Protein AF-0000000078126335 (afdb_homodimer)

Solvent-accessible surface area (backbone atoms only — not comparable to full-atom values): 10772 Å² total; per-residue (Å²): 131,83,82,49,24,36,39,36,39,35,49,45,78,59,46,70,62,55,47,48,51,53,44,55,51,27,64,48,17,81,46,30,45,32,37,39,37,28,29,28,45,74,65,29,71,77,39,64,74,49,46,60,55,35,52,52,55,60,71,65,51,70,72,68,28,86,79,28,45,75,46,81,39,71,48,62,74,47,87,72,71,56,62,57,65,52,32,68,67,23,71,72,69,62,64,58,36,99,130,84,85,51,25,36,39,37,38,35,48,44,81,58,48,72,63,54,48,46,51,53,44,55,51,27,63,46,17,81,46,28,45,32,37,38,38,27,28,27,44,72,66,29,70,77,39,64,74,47,48,62,55,34,52,53,54,59,71,63,52,71,71,67,28,86,77,30,46,75,45,80,39,71,48,62,76,46,87,72,71,57,62,57,66,52,30,66,64,23,59,77,63,52,60,61,30,94

Nearest PDB structures (foldseek):
  1tq8-assembly2_F-2  TM=4.589E-01  e=1.687E-01  Mycobacterium tuberculosis H37Rv
  2jax-assembly1_A-2  TM=4.871E-01  e=2.502E-01  Mycobacterium tuberculosis H37Rv
  5ts2-assembly1_A  TM=6.081E-01  e=1.797E+00  Pseudomonas aeruginosa LESB58
  1tq8-assembly2_F-2  TM=4.584E-01  e=5.026E-02  Mycobacterium tuberculosis H37Rv
  2jax-assembly1_A-2  TM=4.870E-01  e=1.192E-01  Mycobacterium tuberculosis H37Rv

Radius of gyration: 16.55 Å; Cα contacts (8 Å, |Δi|>4): 273; chains: 2; bounding box: 34×46×40 Å

Structure (mmCIF, N/CA/C/O backbone):
data_AF-0000000078126335-model_v1
#
loop_
_entity.id
_entity.type
_entity.pdbx_description
1 polymer 'Uncharacterized protein'
#
loop_
_atom_site.group_PDB
_atom_site.id
_atom_site.type_symbol
_atom_site.label_atom_id
_atom_site.label_alt_id
_atom_site.label_comp_id
_atom_site.label_asym_id
_atom_site.label_entity_id
_atom_site.label_seq_id
_atom_site.pdbx_PDB_ins_code
_atom_site.Cartn_x
_atom_site.Cartn_y
_atom_site.Cartn_z
_atom_site.occupancy
_atom_site.B_iso_or_equiv
_atom_site.auth_seq_id
_atom_site.auth_comp_id
_atom_site.auth_asym_id
_atom_site.auth_atom_id
_atom_site.pdbx_PDB_model_num
ATOM 1 N N . MET A 1 1 ? 12.484 18.188 6.574 1 52.25 1 MET A N 1
ATOM 2 C CA . MET A 1 1 ? 12.477 17.047 5.645 1 52.25 1 MET A CA 1
ATOM 3 C C . MET A 1 1 ? 11.062 16.531 5.445 1 52.25 1 MET A C 1
ATOM 5 O O . MET A 1 1 ? 10.289 16.438 6.402 1 52.25 1 MET A O 1
ATOM 9 N N . LYS A 1 2 ? 10.578 16.516 4.164 1 75.38 2 LYS A N 1
ATOM 10 C CA . LYS A 1 2 ? 9.18 16.188 3.889 1 75.38 2 LYS A CA 1
ATOM 11 C C . LYS A 1 2 ? 8.867 14.742 4.254 1 75.38 2 LYS A C 1
ATOM 13 O O . LYS A 1 2 ? 9.641 13.836 3.932 1 75.38 2 LYS A O 1
ATOM 18 N N . GLN A 1 3 ? 8.133 14.57 5.219 1 86.88 3 GLN A N 1
ATOM 19 C CA . GLN A 1 3 ? 7.715 13.242 5.648 1 86.88 3 GLN A CA 1
ATOM 20 C C . GLN A 1 3 ? 7.25 12.398 4.465 1 86.88 3 GLN A C 1
ATOM 22 O O . GLN A 1 3 ? 6.617 12.914 3.541 1 86.88 3 GLN A O 1
ATOM 27 N N . LYS A 1 4 ? 7.848 11.273 4.363 1 94.56 4 LYS A N 1
ATOM 28 C CA . LYS A 1 4 ? 7.449 10.312 3.34 1 94.56 4 LYS A CA 1
ATOM 29 C C . LYS A 1 4 ? 6.598 9.195 3.936 1 94.56 4 LYS A C 1
ATOM 31 O O . LYS A 1 4 ? 6.672 8.922 5.137 1 94.56 4 LYS A O 1
ATOM 36 N N . ILE A 1 5 ? 5.805 8.609 3.1 1 96.81 5 ILE A N 1
ATOM 37 C CA . ILE A 1 5 ? 4.887 7.582 3.58 1 96.81 5 ILE A CA 1
ATOM 38 C C . ILE A 1 5 ? 5.469 6.199 3.309 1 96.81 5 ILE A C 1
ATOM 40 O O . ILE A 1 5 ? 6.52 6.074 2.67 1 96.81 5 ILE A O 1
ATOM 44 N N . GLU A 1 6 ? 4.836 5.129 3.941 1 97.12 6 GLU A N 1
ATOM 45 C CA . GLU A 1 6 ? 5.164 3.723 3.746 1 97.12 6 GLU A CA 1
ATOM 46 C C . GLU A 1 6 ? 3.99 2.961 3.133 1 97.12 6 GLU A C 1
ATOM 48 O O . GLU A 1 6 ? 2.836 3.189 3.5 1 97.12 6 GLU A O 1
ATOM 53 N N . ALA A 1 7 ? 4.316 2.104 2.203 1 98 7 ALA A N 1
ATOM 54 C CA . ALA A 1 7 ? 3.289 1.253 1.61 1 98 7 ALA A CA 1
ATOM 55 C C . ALA A 1 7 ? 3.605 -0.224 1.829 1 98 7 ALA A C 1
ATOM 57 O O . ALA A 1 7 ? 4.758 -0.645 1.699 1 98 7 ALA A O 1
ATOM 58 N N . ILE A 1 8 ? 2.594 -1.008 2.219 1 96.25 8 ILE A N 1
ATOM 59 C CA . ILE A 1 8 ? 2.666 -2.461 2.324 1 96.25 8 ILE A CA 1
ATOM 60 C C . ILE A 1 8 ? 1.606 -3.098 1.427 1 96.25 8 ILE A C 1
ATOM 62 O O . ILE A 1 8 ? 0.431 -2.73 1.487 1 96.25 8 ILE A O 1
ATOM 66 N N . VAL A 1 9 ? 2.008 -3.936 0.585 1 97.56 9 VAL A N 1
ATOM 67 C CA . VAL A 1 9 ? 1.086 -4.738 -0.212 1 97.56 9 VAL A CA 1
ATOM 68 C C . VAL A 1 9 ? 1.238 -6.215 0.149 1 97.56 9 VAL A C 1
ATOM 70 O O . VAL A 1 9 ? 2.346 -6.754 0.117 1 97.56 9 VAL A O 1
ATOM 73 N N . LYS A 1 10 ? 0.134 -6.859 0.447 1 94.25 10 LYS A N 1
ATOM 74 C CA . LYS A 1 10 ? 0.165 -8.219 0.972 1 94.25 10 LYS A CA 1
ATOM 75 C C . LYS A 1 10 ? -0.582 -9.18 0.052 1 94.25 10 LYS A C 1
ATOM 77 O O . LYS A 1 10 ? -1.443 -8.766 -0.724 1 94.25 10 LYS A O 1
ATOM 82 N N . LYS A 1 11 ? -0.197 -10.484 0.186 1 93.5 11 LYS A N 1
ATOM 83 C CA . LYS A 1 11 ? -0.872 -11.617 -0.437 1 93.5 11 LYS A CA 1
ATOM 84 C C . LYS A 1 11 ? -0.618 -11.648 -1.941 1 93.5 11 LYS A C 1
ATOM 86 O O . LYS A 1 11 ? -1.494 -12.039 -2.715 1 93.5 11 LYS A O 1
ATOM 91 N N . ILE A 1 12 ? 0.563 -11.18 -2.324 1 95.06 12 ILE A N 1
ATOM 92 C CA . ILE A 1 12 ? 0.929 -11.164 -3.736 1 95.06 12 ILE A CA 1
ATOM 93 C C . ILE A 1 12 ? 1.136 -12.594 -4.234 1 95.06 12 ILE A C 1
ATOM 95 O O . ILE A 1 12 ? 1.87 -13.367 -3.621 1 95.06 12 ILE A O 1
ATOM 99 N N . CYS A 1 13 ? 0.504 -12.828 -5.355 1 93.25 13 CYS A N 1
ATOM 100 C CA . CYS A 1 13 ? 0.657 -14.148 -5.961 1 93.25 13 CYS A CA 1
ATOM 101 C C . CYS A 1 13 ? 1.277 -14.039 -7.352 1 93.25 13 CYS A C 1
ATOM 103 O O . CYS A 1 13 ? 1.563 -15.055 -7.984 1 93.25 13 CYS A O 1
ATOM 105 N N . GLY A 1 14 ? 1.38 -12.82 -7.789 1 94.81 14 GLY A N 1
ATOM 106 C CA . GLY A 1 14 ? 2.115 -12.641 -9.031 1 94.81 14 GLY A CA 1
ATOM 107 C C . GLY A 1 14 ? 1.213 -12.484 -10.242 1 94.81 14 GLY A C 1
ATOM 108 O O . GLY A 1 14 ? 1.65 -12.68 -11.375 1 94.81 14 GLY A O 1
ATOM 109 N N . THR A 1 15 ? -0.06 -12.328 -10.07 1 94.94 15 THR A N 1
ATOM 110 C CA . THR A 1 15 ? -0.911 -12.07 -11.227 1 94.94 15 THR A CA 1
ATOM 111 C C . THR A 1 15 ? -0.555 -10.734 -11.875 1 94.94 15 THR A C 1
ATOM 113 O O . THR A 1 15 ? 0.082 -9.883 -11.25 1 94.94 15 THR A O 1
ATOM 116 N N . GLU A 1 16 ? -1.017 -10.57 -13.109 1 96.31 16 GLU A N 1
ATOM 117 C CA . GLU A 1 16 ? -0.695 -9.336 -13.82 1 96.31 16 GLU A CA 1
ATOM 118 C C . GLU A 1 16 ? -1.314 -8.125 -13.133 1 96.31 16 GLU A C 1
ATOM 120 O O . GLU A 1 16 ? -0.705 -7.051 -13.086 1 96.31 16 GLU A O 1
ATOM 125 N N . GLY A 1 17 ? -2.543 -8.227 -12.625 1 96.94 17 GLY A N 1
ATOM 126 C CA . GLY A 1 17 ? -3.172 -7.145 -11.891 1 96.94 17 GLY A CA 1
ATOM 127 C C . GLY A 1 17 ? -2.412 -6.75 -10.641 1 96.94 17 GLY A C 1
ATOM 128 O O . GLY A 1 17 ? -2.268 -5.562 -10.344 1 96.94 17 GLY A O 1
ATOM 129 N N . GLU A 1 18 ? -1.951 -7.723 -10 1 97.5 18 GLU A N 1
ATOM 130 C CA . GLU A 1 18 ? -1.188 -7.469 -8.789 1 97.5 18 GLU A CA 1
ATOM 131 C C . GLU A 1 18 ? 0.135 -6.773 -9.094 1 97.5 18 GLU A C 1
ATOM 133 O O . GLU A 1 18 ? 0.511 -5.812 -8.422 1 97.5 18 GLU A O 1
ATOM 138 N N . LEU A 1 19 ? 0.79 -7.246 -10.102 1 97.81 19 LEU A N 1
ATOM 139 C CA . LEU A 1 19 ? 2.053 -6.637 -10.508 1 97.81 19 LEU A CA 1
ATOM 140 C C . LEU A 1 19 ? 1.841 -5.199 -10.961 1 97.81 19 LEU A C 1
ATOM 142 O O . LEU A 1 19 ? 2.703 -4.344 -10.75 1 97.81 19 LEU A O 1
ATOM 146 N N . HIS A 1 20 ? 0.76 -4.973 -11.562 1 97.94 20 HIS A N 1
ATOM 147 C CA . HIS A 1 20 ? 0.42 -3.621 -11.992 1 97.94 20 HIS A CA 1
ATOM 148 C C . HIS A 1 20 ? 0.265 -2.684 -10.797 1 97.94 20 HIS A C 1
ATOM 150 O O . HIS A 1 20 ? 0.729 -1.542 -10.836 1 97.94 20 HIS A O 1
ATOM 156 N N . VAL A 1 21 ? -0.375 -3.148 -9.781 1 98 21 VAL A N 1
ATOM 157 C CA . VAL A 1 21 ? -0.526 -2.354 -8.57 1 98 21 VAL A CA 1
ATOM 158 C C . VAL A 1 21 ? 0.85 -1.991 -8.016 1 98 21 VAL A C 1
ATOM 160 O O . VAL A 1 21 ? 1.109 -0.83 -7.688 1 98 21 VAL A O 1
ATOM 163 N N . VAL A 1 22 ? 1.753 -2.967 -7.918 1 98.19 22 VAL A N 1
ATOM 164 C CA . VAL A 1 22 ? 3.102 -2.748 -7.406 1 98.19 22 VAL A CA 1
ATOM 165 C C . VAL A 1 22 ? 3.846 -1.767 -8.305 1 98.19 22 VAL A C 1
ATOM 167 O O . VAL A 1 22 ? 4.492 -0.835 -7.82 1 98.19 22 VAL A O 1
ATOM 170 N N . LYS A 1 23 ? 3.727 -1.94 -9.57 1 98.12 23 LYS A N 1
ATOM 171 C CA . LYS A 1 23 ? 4.371 -1.056 -10.531 1 98.12 23 LYS A CA 1
ATOM 172 C C . LYS A 1 23 ? 3.912 0.388 -10.344 1 98.12 23 LYS A C 1
ATOM 174 O O . LYS A 1 23 ? 4.73 1.31 -10.336 1 98.12 23 LYS A O 1
ATOM 179 N N . ASN A 1 24 ? 2.668 0.613 -10.203 1 97.88 24 ASN A N 1
ATOM 180 C CA . ASN A 1 24 ? 2.121 1.955 -10.023 1 97.88 24 ASN A CA 1
ATOM 181 C C . ASN A 1 24 ? 2.615 2.594 -8.727 1 97.88 24 ASN A C 1
ATOM 183 O O . ASN A 1 24 ? 2.877 3.797 -8.688 1 97.88 24 ASN A O 1
ATOM 187 N N . LEU A 1 25 ? 2.725 1.779 -7.703 1 97.88 25 LEU A N 1
ATOM 188 C CA . LEU A 1 25 ? 3.25 2.301 -6.445 1 97.88 25 LEU A CA 1
ATOM 189 C C . LEU A 1 25 ? 4.715 2.701 -6.594 1 97.88 25 LEU A C 1
ATOM 191 O O . LEU A 1 25 ? 5.141 3.721 -6.051 1 97.88 25 LEU A O 1
ATOM 195 N N . LEU A 1 26 ? 5.398 1.901 -7.344 1 97.44 26 LEU A N 1
ATOM 196 C CA . LEU A 1 26 ? 6.809 2.205 -7.559 1 97.44 26 LEU A CA 1
ATOM 197 C C . LEU A 1 26 ? 6.969 3.461 -8.406 1 97.44 26 LEU A C 1
ATOM 199 O O . LEU A 1 26 ? 7.965 4.18 -8.281 1 97.44 26 LEU A O 1
ATOM 203 N N . LYS A 1 27 ? 6.043 3.775 -9.258 1 96.88 27 LYS A N 1
ATOM 204 C CA . LYS A 1 27 ? 6.039 5.031 -10 1 96.88 27 LYS A CA 1
ATOM 205 C C . LYS A 1 27 ? 5.867 6.227 -9.062 1 96.88 27 LYS A C 1
ATOM 207 O O . LYS A 1 27 ? 6.359 7.32 -9.352 1 96.88 27 LYS A O 1
ATOM 212 N N . ASP A 1 28 ? 5.172 6 -7.969 1 96.5 28 ASP A N 1
ATOM 213 C CA . ASP A 1 28 ? 4.914 7.047 -6.988 1 96.5 28 ASP A CA 1
ATOM 214 C C . ASP A 1 28 ? 5.969 7.043 -5.883 1 96.5 28 ASP A C 1
ATOM 216 O O . ASP A 1 28 ? 5.762 7.625 -4.816 1 96.5 28 ASP A O 1
ATOM 220 N N . ALA A 1 29 ? 7.105 6.473 -6.094 1 94.75 29 ALA A N 1
ATOM 221 C CA . ALA A 1 29 ? 8.062 6.156 -5.039 1 94.75 29 ALA A CA 1
ATOM 222 C C . ALA A 1 29 ? 8.75 7.422 -4.523 1 94.75 29 ALA A C 1
ATOM 224 O O . ALA A 1 29 ? 9.359 7.41 -3.453 1 94.75 29 ALA A O 1
ATOM 225 N N . THR A 1 30 ? 8.672 8.484 -5.203 1 93.88 30 THR A N 1
ATOM 226 C CA . THR A 1 30 ? 9.219 9.734 -4.688 1 93.88 30 THR A CA 1
ATOM 227 C C . THR A 1 30 ? 8.453 10.195 -3.451 1 93.88 30 THR A C 1
ATOM 229 O O . THR A 1 30 ? 8.977 10.961 -2.641 1 93.88 30 THR A O 1
ATOM 232 N N . THR A 1 31 ? 7.281 9.727 -3.268 1 96.81 31 THR A N 1
ATOM 233 C CA . THR A 1 31 ? 6.453 10.023 -2.105 1 96.81 31 THR A CA 1
ATOM 234 C C . THR A 1 31 ? 6.617 8.953 -1.034 1 96.81 31 THR A C 1
ATOM 236 O O . THR A 1 31 ? 6.121 9.102 0.083 1 96.81 31 THR A O 1
ATOM 239 N N . LEU A 1 32 ? 7.367 7.906 -1.313 1 96.5 32 LEU A N 1
ATOM 240 C CA . LEU A 1 32 ? 7.527 6.766 -0.414 1 96.5 32 LEU A CA 1
ATOM 241 C C . LEU A 1 32 ? 8.93 6.742 0.189 1 96.5 32 LEU A C 1
ATOM 243 O O . LEU A 1 32 ? 9.914 6.973 -0.515 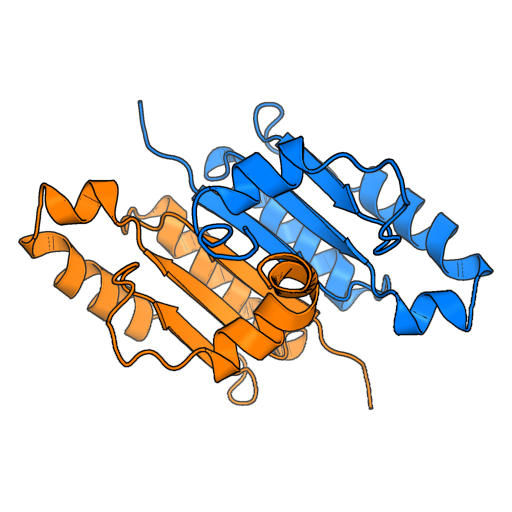1 96.5 32 LEU A O 1
ATOM 247 N N . GLU A 1 33 ? 8.945 6.488 1.412 1 96.12 33 GLU A N 1
ATOM 248 C CA . GLU A 1 33 ? 10.234 6.156 2.021 1 96.12 33 GLU A CA 1
ATOM 249 C C . GLU A 1 33 ? 10.508 4.66 1.949 1 96.12 33 GLU A C 1
ATOM 251 O O . GLU A 1 33 ? 11.664 4.238 1.888 1 96.12 33 GLU A O 1
ATOM 256 N N . LYS A 1 34 ? 9.469 3.887 1.985 1 95 34 LYS A N 1
ATOM 257 C CA . LYS A 1 34 ? 9.594 2.434 2.068 1 95 34 LYS A CA 1
ATOM 258 C C . LYS A 1 34 ? 8.375 1.742 1.47 1 95 34 LYS A C 1
ATOM 260 O O . LYS A 1 34 ? 7.242 2.191 1.663 1 95 34 LYS A O 1
ATOM 265 N N . MET A 1 35 ? 8.594 0.695 0.776 1 95.88 35 MET A N 1
ATOM 266 C CA . MET A 1 35 ? 7.551 -0.217 0.313 1 95.88 35 MET A CA 1
ATOM 267 C C . MET A 1 35 ? 7.883 -1.657 0.688 1 95.88 35 MET A C 1
ATOM 269 O O . MET A 1 35 ? 9.008 -2.113 0.483 1 95.88 35 MET A O 1
ATOM 273 N N . VAL A 1 36 ? 6.914 -2.346 1.243 1 94.12 36 VAL A N 1
ATOM 274 C CA . VAL A 1 36 ? 7.035 -3.762 1.576 1 94.12 36 VAL A CA 1
ATOM 275 C C . VAL A 1 36 ? 6.023 -4.57 0.767 1 94.12 36 VAL A C 1
ATOM 277 O O . VAL A 1 36 ? 4.828 -4.27 0.775 1 94.12 36 VAL A O 1
ATOM 280 N N . ILE A 1 37 ? 6.535 -5.504 0.115 1 95.31 37 ILE A N 1
ATOM 281 C CA . ILE A 1 37 ? 5.723 -6.445 -0.648 1 95.31 37 ILE A CA 1
ATOM 282 C C . ILE A 1 37 ? 5.742 -7.812 0.033 1 95.31 37 ILE A C 1
ATOM 284 O O . ILE A 1 37 ? 6.809 -8.383 0.268 1 95.31 37 ILE A O 1
ATOM 288 N N . ILE A 1 38 ? 4.605 -8.312 0.35 1 91.94 38 ILE A N 1
ATOM 289 C CA . ILE A 1 38 ? 4.492 -9.602 1.027 1 91.94 38 ILE A CA 1
ATOM 290 C C . ILE A 1 38 ? 3.768 -10.602 0.127 1 91.94 38 ILE A C 1
ATOM 292 O O . ILE A 1 38 ? 2.588 -10.414 -0.189 1 91.94 38 ILE A O 1
ATOM 296 N N . CYS A 1 39 ? 4.43 -11.609 -0.172 1 90.94 39 CYS A N 1
ATOM 297 C CA . CYS A 1 39 ? 3.865 -12.641 -1.032 1 90.94 39 CYS A CA 1
ATOM 298 C C . CYS A 1 39 ? 2.939 -13.562 -0.243 1 90.94 39 CYS A C 1
ATOM 300 O O . CYS A 1 39 ? 3.084 -13.695 0.973 1 90.94 39 CYS A O 1
ATOM 302 N N . SER A 1 40 ? 2.023 -14.117 -1.023 1 89.38 40 SER A N 1
ATOM 303 C CA . SER A 1 40 ? 1.064 -15.023 -0.397 1 89.38 40 SER A CA 1
ATOM 304 C C . SER A 1 40 ? 1.73 -16.328 0.025 1 89.38 40 SER A C 1
ATOM 306 O O . SER A 1 40 ? 2.332 -17.016 -0.8 1 89.38 40 SER A O 1
ATOM 308 N N . LEU A 1 41 ? 1.608 -16.641 1.29 1 81.38 41 LEU A N 1
ATOM 309 C CA . LEU A 1 41 ? 2.143 -17.922 1.762 1 81.38 41 LEU A CA 1
ATOM 310 C C . LEU A 1 41 ? 1.287 -19.078 1.272 1 81.38 41 LEU A C 1
ATOM 312 O O . LEU A 1 41 ? 1.814 -20.094 0.79 1 81.38 41 LEU A O 1
ATOM 316 N N . VAL A 1 42 ? 0.015 -18.906 1.379 1 82 42 VAL A N 1
ATOM 317 C CA . VAL A 1 42 ? -0.936 -19.969 1.096 1 82 42 VAL A CA 1
ATOM 318 C C . VAL A 1 42 ? -0.796 -20.406 -0.359 1 82 42 VAL A C 1
ATOM 320 O O . VAL A 1 42 ? -0.7 -21.609 -0.644 1 82 42 VAL A O 1
ATOM 323 N N . LYS A 1 43 ? -0.702 -19.453 -1.28 1 82.94 43 LYS A N 1
ATOM 324 C CA . LYS A 1 43 ? -0.628 -19.797 -2.699 1 82.94 43 LYS A CA 1
ATOM 325 C C . LYS A 1 43 ? 0.721 -20.406 -3.049 1 82.94 43 LYS A C 1
ATOM 327 O O . LYS A 1 43 ? 0.806 -21.266 -3.932 1 82.94 43 LYS A O 1
ATOM 332 N N . PHE A 1 44 ? 1.669 -20.094 -2.328 1 82.94 44 PHE A N 1
ATOM 333 C CA . PHE A 1 44 ? 3.002 -20.562 -2.691 1 82.94 44 PHE A CA 1
ATOM 334 C C . PHE A 1 44 ? 3.324 -21.875 -1.992 1 82.94 44 PHE A C 1
ATOM 336 O O . PHE A 1 44 ? 4.219 -22.609 -2.418 1 82.94 44 PHE A O 1
ATOM 343 N N . LEU A 1 45 ? 2.715 -22.156 -0.933 1 75.12 45 LEU A N 1
ATOM 344 C CA . LEU A 1 45 ? 2.867 -23.469 -0.315 1 75.12 45 LEU A CA 1
ATOM 345 C C . LEU A 1 45 ? 2.367 -24.562 -1.246 1 75.12 45 LEU A C 1
ATOM 347 O O . LEU A 1 45 ? 2.941 -25.656 -1.291 1 75.12 45 LEU A O 1
ATOM 351 N N . VAL A 1 46 ? 1.334 -24.25 -1.95 1 71.88 46 VAL A N 1
ATOM 352 C CA . VAL A 1 46 ? 0.722 -25.266 -2.799 1 71.88 46 VAL A CA 1
ATOM 353 C C . VAL A 1 46 ? 1.449 -25.328 -4.141 1 71.88 46 VAL A C 1
ATOM 355 O O . VAL A 1 46 ? 1.541 -26.391 -4.758 1 71.88 46 VAL A O 1
ATOM 358 N N . GLY A 1 47 ? 2.082 -24.234 -4.578 1 64.31 47 GLY A N 1
ATOM 359 C CA . GLY A 1 47 ? 2.676 -24.203 -5.902 1 64.31 47 GLY A CA 1
ATOM 360 C C . GLY A 1 47 ? 4.117 -23.719 -5.895 1 64.31 47 GLY A C 1
ATOM 361 O O . GLY A 1 47 ? 4.41 -22.609 -6.336 1 64.31 47 GLY A O 1
ATOM 362 N N . SER A 1 48 ? 5.055 -24.344 -5.234 1 62.53 48 SER A N 1
ATOM 363 C CA . SER A 1 48 ? 6.438 -24 -4.91 1 62.53 48 SER A CA 1
ATOM 364 C C . SER A 1 48 ? 7.125 -23.328 -6.09 1 62.53 48 SER A C 1
ATOM 366 O O . SER A 1 48 ? 7.926 -22.406 -5.902 1 62.53 48 SER A O 1
ATOM 368 N N . GLY A 1 49 ? 6.68 -23.641 -7.277 1 70.44 49 GLY A N 1
ATOM 369 C CA . GLY A 1 49 ? 7.492 -23.172 -8.391 1 70.44 49 GLY A CA 1
ATOM 370 C C . GLY A 1 49 ? 7.156 -21.766 -8.812 1 70.44 49 GLY A C 1
ATOM 371 O O . GLY A 1 49 ? 7.945 -21.109 -9.508 1 70.44 49 GLY A O 1
ATOM 372 N N . ARG A 1 50 ? 6.18 -21.297 -8.242 1 84.31 50 ARG A N 1
ATOM 373 C CA . ARG A 1 50 ? 5.754 -20 -8.758 1 84.31 50 ARG A CA 1
ATOM 374 C C . ARG A 1 50 ? 6.301 -18.875 -7.906 1 84.31 50 ARG A C 1
ATOM 376 O O . ARG A 1 50 ? 6.418 -17.734 -8.375 1 84.31 50 ARG A O 1
ATOM 383 N N . GLN A 1 51 ? 6.73 -19.203 -6.754 1 86.19 51 GLN A N 1
ATOM 384 C CA . GLN A 1 51 ? 7.188 -18.172 -5.84 1 86.19 51 GLN A CA 1
ATOM 385 C C . GLN A 1 51 ? 8.469 -17.516 -6.348 1 86.19 51 GLN A C 1
ATOM 387 O O . GLN A 1 51 ? 8.609 -16.297 -6.32 1 86.19 51 GLN A O 1
ATOM 392 N N . LYS A 1 52 ? 9.359 -18.359 -6.789 1 85.62 52 LYS A N 1
ATOM 393 C CA . LYS A 1 52 ? 10.617 -17.844 -7.32 1 85.62 52 LYS A CA 1
ATOM 394 C C . LYS A 1 52 ? 10.375 -16.953 -8.539 1 85.62 52 LYS A C 1
ATOM 396 O O . LYS A 1 52 ? 10.977 -15.883 -8.664 1 85.62 52 LYS A O 1
ATOM 401 N N . GLU A 1 53 ? 9.539 -17.422 -9.414 1 92.06 53 GLU A N 1
ATOM 402 C CA . GLU A 1 53 ? 9.211 -16.672 -10.609 1 92.06 53 GLU A CA 1
ATOM 403 C C . GLU A 1 53 ? 8.586 -15.32 -10.258 1 92.06 53 GLU A C 1
ATOM 405 O O . GLU A 1 53 ? 8.953 -14.297 -10.828 1 92.06 53 GLU A O 1
ATOM 410 N N . VAL A 1 54 ? 7.707 -15.312 -9.336 1 93.75 54 VAL A N 1
ATOM 411 C CA . VAL A 1 54 ? 7.039 -14.086 -8.914 1 93.75 54 VAL A CA 1
ATOM 412 C C . VAL A 1 54 ? 8.055 -13.133 -8.305 1 93.75 54 VAL A C 1
ATOM 414 O O . VAL A 1 54 ? 8.055 -11.93 -8.602 1 93.75 54 VAL A O 1
ATOM 417 N N . HIS A 1 55 ? 8.906 -13.695 -7.449 1 90.88 55 HIS A N 1
ATOM 418 C CA . HIS A 1 55 ? 9.969 -12.906 -6.84 1 90.88 55 HIS A CA 1
ATOM 419 C C . HIS A 1 55 ? 10.836 -12.234 -7.902 1 90.88 55 HIS A C 1
ATOM 421 O O . HIS A 1 55 ? 11.141 -11.047 -7.801 1 90.88 55 HIS A O 1
ATOM 427 N N . GLU A 1 56 ? 11.195 -13.016 -8.914 1 92.75 56 GLU A N 1
ATOM 428 C CA . GLU A 1 56 ? 12.031 -12.484 -9.992 1 92.75 56 GLU A CA 1
ATOM 429 C C . GLU A 1 56 ? 11.289 -11.398 -10.773 1 92.75 56 GLU A C 1
ATOM 431 O O . GLU A 1 56 ? 11.883 -10.383 -11.133 1 92.75 56 GLU A O 1
ATOM 436 N N . ARG A 1 57 ? 10.086 -11.547 -11.039 1 96.31 57 ARG A N 1
ATOM 437 C CA . ARG A 1 57 ? 9.305 -10.539 -11.75 1 96.31 57 ARG A CA 1
ATOM 438 C C . ARG A 1 57 ? 9.188 -9.258 -10.938 1 96.31 57 ARG A C 1
ATOM 440 O O . ARG A 1 57 ? 9.258 -8.156 -11.492 1 96.31 57 ARG A O 1
ATOM 447 N N . LEU A 1 58 ? 9.023 -9.359 -9.648 1 95.81 58 LEU A N 1
ATOM 448 C CA . LEU A 1 58 ? 8.953 -8.188 -8.789 1 95.81 58 LEU A CA 1
ATOM 449 C C . LEU A 1 58 ? 10.273 -7.418 -8.805 1 95.81 58 LEU A C 1
ATOM 451 O O . LEU A 1 58 ? 10.273 -6.188 -8.836 1 95.81 58 LEU A O 1
ATOM 455 N N . LEU A 1 59 ? 11.328 -8.141 -8.797 1 94.31 59 LEU A N 1
ATOM 456 C CA . LEU A 1 59 ? 12.648 -7.516 -8.789 1 94.31 59 LEU A CA 1
ATOM 457 C C . LEU A 1 59 ? 12.898 -6.766 -10.094 1 94.31 59 LEU A C 1
ATOM 459 O O . LEU A 1 59 ? 13.711 -5.84 -10.141 1 94.31 59 LEU A O 1
ATOM 463 N N . MET A 1 60 ? 12.195 -7.129 -11.102 1 96.25 60 MET A N 1
ATOM 464 C CA . MET A 1 60 ? 12.43 -6.566 -12.43 1 96.25 60 MET A CA 1
ATOM 465 C C . MET A 1 60 ? 11.594 -5.309 -12.641 1 96.25 60 MET A C 1
ATOM 467 O O . MET A 1 60 ? 11.805 -4.57 -13.602 1 96.25 60 MET A O 1
ATOM 471 N N . LEU A 1 61 ? 10.672 -5.051 -11.859 1 96.31 61 LEU A N 1
ATOM 472 C CA . LEU A 1 61 ? 9.859 -3.852 -12.016 1 96.31 61 LEU A CA 1
ATOM 473 C C . LEU A 1 61 ? 10.711 -2.592 -11.883 1 96.31 61 LEU A C 1
ATOM 475 O O . LEU A 1 61 ? 11.586 -2.521 -11.016 1 96.31 61 LEU A O 1
ATOM 479 N N . PRO A 1 62 ? 10.453 -1.571 -12.734 1 95.44 62 PRO A N 1
ATOM 480 C CA . PRO A 1 62 ? 11.219 -0.326 -12.648 1 95.44 62 PRO A CA 1
ATOM 481 C C . PRO A 1 62 ? 10.977 0.429 -11.344 1 95.44 62 PRO A C 1
ATOM 483 O O . PRO A 1 62 ? 9.852 0.438 -10.828 1 95.44 62 PRO A O 1
ATOM 486 N N . ARG A 1 63 ? 12.109 1.033 -10.867 1 90.69 63 ARG A N 1
ATOM 487 C CA . ARG A 1 63 ? 12.055 1.878 -9.672 1 90.69 63 ARG A CA 1
ATOM 488 C C . ARG A 1 63 ? 12.242 3.348 -10.039 1 90.69 63 ARG A C 1
ATOM 490 O O . ARG A 1 63 ? 13.273 3.729 -10.586 1 90.69 63 ARG A O 1
ATOM 497 N N . GLU A 1 64 ? 11.188 4.113 -9.703 1 94.44 64 GLU A N 1
ATOM 498 C CA . GLU A 1 64 ? 11.273 5.531 -10.047 1 94.44 64 GLU A CA 1
ATOM 499 C C . GLU A 1 64 ? 12.086 6.305 -9.016 1 94.44 64 GLU A C 1
ATOM 501 O O . GLU A 1 64 ? 12.547 7.418 -9.289 1 94.44 64 GLU A O 1
ATOM 506 N N . SER A 1 65 ? 12.273 5.816 -7.859 1 93.88 65 SER A N 1
ATOM 507 C CA . SER A 1 65 ? 13.062 6.441 -6.805 1 93.88 65 SER A CA 1
ATOM 508 C C . SER A 1 65 ? 14.016 5.438 -6.16 1 93.88 65 SER A C 1
ATOM 510 O O . SER A 1 65 ? 13.578 4.43 -5.602 1 93.88 65 SER A O 1
ATOM 512 N N . ILE A 1 66 ? 15.281 5.789 -6.18 1 89.88 66 ILE A N 1
ATOM 513 C CA . ILE A 1 66 ? 16.281 4.914 -5.602 1 89.88 66 ILE A CA 1
ATOM 514 C C . ILE A 1 66 ? 16.297 5.078 -4.082 1 89.88 66 ILE A C 1
ATOM 516 O O . ILE A 1 66 ? 16.844 4.23 -3.365 1 89.88 66 ILE A O 1
ATOM 520 N N . SER A 1 67 ? 15.836 6.145 -3.678 1 93.88 67 SER A N 1
ATOM 521 C CA . SER A 1 67 ? 15.867 6.414 -2.244 1 93.88 67 SER A CA 1
ATOM 522 C C . SER A 1 67 ? 14.766 5.648 -1.517 1 93.88 67 SER A C 1
ATOM 524 O O . SER A 1 67 ? 14.789 5.535 -0.289 1 93.88 67 SER A O 1
ATOM 526 N N . CYS A 1 68 ? 13.859 5.195 -2.27 1 94.62 68 CYS A N 1
ATOM 527 C CA . CYS A 1 68 ? 12.797 4.41 -1.655 1 94.62 68 CYS A CA 1
ATOM 528 C C . CYS A 1 68 ? 13.266 2.99 -1.364 1 94.62 68 CYS A C 1
ATOM 530 O O . CYS A 1 68 ? 13.633 2.252 -2.281 1 94.62 68 CYS A O 1
ATOM 532 N N . ALA A 1 69 ? 13.234 2.564 -0.087 1 94.88 69 ALA A N 1
ATOM 533 C CA . ALA A 1 69 ? 13.562 1.188 0.283 1 94.88 69 ALA A CA 1
ATOM 534 C C . ALA A 1 69 ? 12.445 0.231 -0.123 1 94.88 69 ALA A C 1
ATOM 536 O O . ALA A 1 69 ? 11.281 0.458 0.2 1 94.88 69 ALA A O 1
ATOM 537 N N . VAL A 1 70 ? 12.781 -0.833 -0.905 1 95.31 70 VAL A N 1
ATOM 538 C CA . VAL A 1 70 ? 11.805 -1.839 -1.313 1 95.31 70 VAL A CA 1
ATOM 539 C C . VAL A 1 70 ? 12.18 -3.191 -0.711 1 95.31 70 VAL A C 1
ATOM 541 O O . VAL A 1 70 ? 13.289 -3.682 -0.903 1 95.31 70 VAL A O 1
ATOM 544 N N . GLU A 1 71 ? 11.297 -3.766 0.024 1 92.69 71 GLU A N 1
ATOM 545 C CA . GLU A 1 71 ? 11.461 -5.09 0.616 1 92.69 71 GLU A CA 1
ATOM 546 C C . GLU A 1 71 ? 10.438 -6.074 0.06 1 92.69 71 GLU A C 1
ATOM 548 O O . GLU A 1 71 ? 9.242 -5.762 -0.01 1 92.69 71 GLU A O 1
ATOM 553 N N . ILE A 1 72 ? 10.906 -7.199 -0.371 1 93.25 72 ILE A N 1
ATOM 554 C CA . ILE A 1 72 ? 10.031 -8.273 -0.833 1 93.25 72 ILE A CA 1
ATOM 555 C C . ILE A 1 72 ? 10.133 -9.461 0.118 1 93.25 72 ILE A C 1
ATOM 557 O O . ILE A 1 72 ? 11.203 -10.047 0.28 1 93.25 72 ILE A O 1
ATOM 561 N N . SER A 1 73 ? 8.969 -9.711 0.796 1 86.75 73 SER A N 1
ATOM 562 C CA . SER A 1 73 ? 8.914 -10.812 1.759 1 86.75 73 SER A CA 1
ATOM 563 C C . SER A 1 73 ? 8.188 -12.023 1.179 1 86.75 73 SER A C 1
ATOM 565 O O . SER A 1 73 ? 7.117 -11.883 0.592 1 86.75 73 SER A O 1
ATOM 567 N N . ARG A 1 74 ? 8.828 -13.219 1.22 1 76.56 74 ARG A N 1
ATOM 568 C CA . ARG A 1 74 ? 8.258 -14.453 0.697 1 76.56 74 ARG A CA 1
ATOM 569 C C . ARG A 1 74 ? 7.281 -15.07 1.696 1 76.56 74 ARG A C 1
ATOM 571 O O . ARG A 1 74 ? 6.785 -16.188 1.484 1 76.56 74 ARG A O 1
ATOM 578 N N . GLY A 1 75 ? 6.73 -14.164 2.502 1 59.62 75 GLY A N 1
ATOM 579 C CA . GLY A 1 75 ? 5.777 -14.695 3.461 1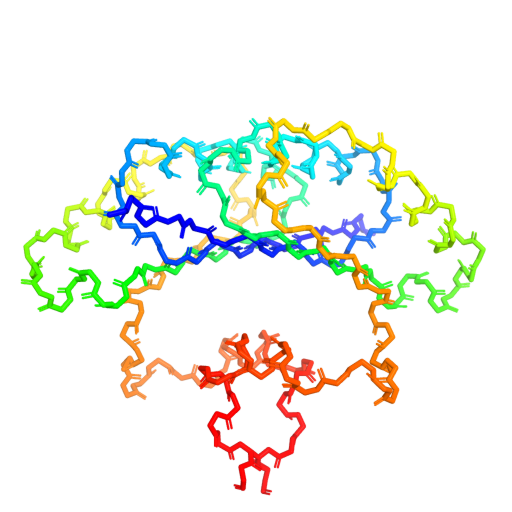 59.62 75 GLY A CA 1
ATOM 580 C C . GLY A 1 75 ? 6.402 -15.656 4.457 1 59.62 75 GLY A C 1
ATOM 581 O O . GLY A 1 75 ? 5.719 -16.172 5.344 1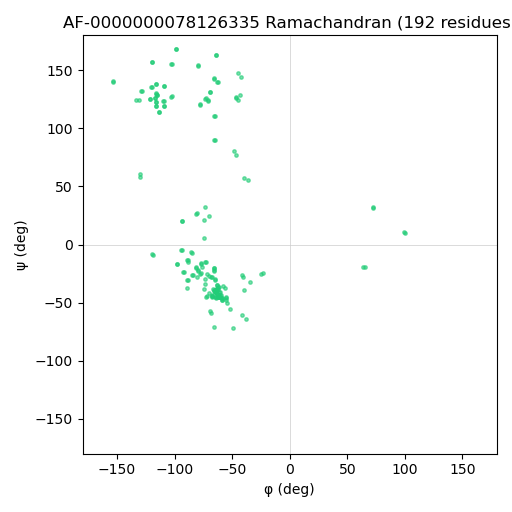 59.62 75 GLY A O 1
ATOM 582 N N . PHE A 1 76 ? 7.691 -16.234 4.055 1 47.09 76 PHE A N 1
ATOM 583 C CA . PHE A 1 76 ? 8.242 -17.203 5 1 47.09 76 PHE A CA 1
ATOM 584 C C . PHE A 1 76 ? 8.586 -16.531 6.324 1 47.09 76 PHE A C 1
ATOM 586 O O . PHE A 1 76 ? 9.203 -15.461 6.344 1 47.09 76 PHE A O 1
ATOM 593 N N . ILE A 1 77 ? 7.766 -16.484 7.133 1 40.38 77 ILE A N 1
ATOM 594 C CA . ILE A 1 77 ? 8.367 -16.281 8.445 1 40.38 77 ILE A CA 1
ATOM 595 C C . ILE A 1 77 ? 9.648 -17.109 8.555 1 40.38 77 ILE A C 1
ATOM 597 O O . ILE A 1 77 ? 9.609 -18.328 8.57 1 40.38 77 ILE A O 1
ATOM 601 N N . THR A 1 78 ? 10.508 -16.938 7.75 1 35.75 78 THR A N 1
ATOM 602 C CA . THR A 1 78 ? 11.719 -17.641 8.172 1 35.75 78 THR A CA 1
ATOM 603 C C . THR A 1 78 ? 11.961 -17.453 9.664 1 35.75 78 THR A C 1
ATOM 605 O O . THR A 1 78 ? 11.492 -16.484 10.258 1 35.75 78 THR A O 1
ATOM 608 N N . LYS A 1 79 ? 12.484 -18.5 10.305 1 32.28 79 LYS A N 1
ATOM 609 C CA . LYS A 1 79 ? 13.086 -18.375 11.633 1 32.28 79 LYS A CA 1
ATOM 610 C C . LYS A 1 79 ? 13.859 -17.078 11.758 1 32.28 79 LYS A C 1
ATOM 612 O O . LYS A 1 79 ? 13.797 -16.406 12.797 1 32.28 79 LYS A O 1
ATOM 617 N N . GLU A 1 80 ? 14.977 -16.844 10.977 1 30.33 80 GLU A N 1
ATOM 618 C CA . GLU A 1 80 ? 15.93 -15.758 11.188 1 30.33 80 GLU A CA 1
ATOM 619 C C . GLU A 1 80 ? 15.383 -14.43 10.672 1 30.33 80 GLU A C 1
ATOM 621 O O . GLU A 1 80 ? 16.125 -13.445 10.578 1 30.33 80 GLU A O 1
ATOM 626 N N . ALA A 1 81 ? 14.57 -14.359 9.82 1 35.59 81 ALA A N 1
ATOM 627 C CA . ALA A 1 81 ? 14.102 -13.016 9.5 1 35.59 81 ALA A CA 1
ATOM 628 C C . ALA A 1 81 ? 13.781 -12.234 10.773 1 35.59 81 ALA A C 1
ATOM 630 O O . ALA A 1 81 ? 12.883 -12.609 11.531 1 35.59 81 ALA A O 1
ATOM 631 N N . ARG A 1 82 ? 14.789 -11.781 11.398 1 30.45 82 ARG A N 1
ATOM 632 C CA . ARG A 1 82 ? 15 -11.086 12.656 1 30.45 82 ARG A CA 1
ATOM 633 C C . ARG A 1 82 ? 13.953 -9.992 12.859 1 30.45 82 ARG A C 1
ATOM 635 O O . ARG A 1 82 ? 13.648 -9.242 11.93 1 30.45 82 ARG A O 1
ATOM 642 N N . VAL A 1 83 ? 13.219 -9.891 14 1 32.97 83 VAL A N 1
ATOM 643 C CA . VAL A 1 83 ? 12.367 -8.992 14.773 1 32.97 83 VAL A CA 1
ATOM 644 C C . VAL A 1 83 ? 12.703 -7.539 14.43 1 32.97 83 VAL A C 1
ATOM 646 O O . VAL A 1 83 ? 11.984 -6.621 14.836 1 32.97 83 VAL A O 1
ATOM 649 N N . SER A 1 84 ? 13.891 -7.395 14.008 1 35.34 84 SER A N 1
ATOM 650 C CA . SER A 1 84 ? 14.297 -5.996 13.945 1 35.34 84 SER A CA 1
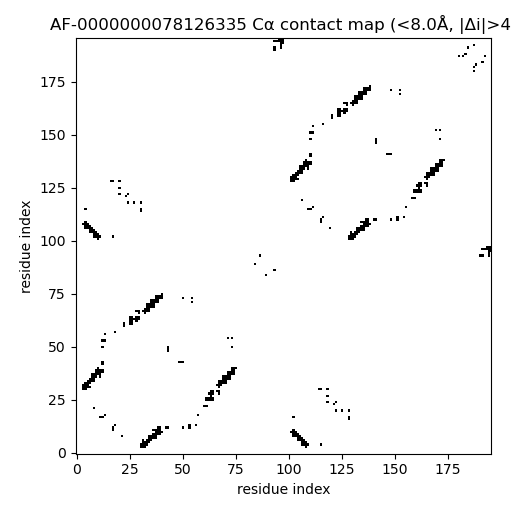ATOM 651 C C . SER A 1 84 ? 13.531 -5.242 12.859 1 35.34 84 SER A C 1
ATOM 653 O O . SER A 1 84 ? 13.133 -4.094 13.055 1 35.34 84 SER A O 1
ATOM 655 N N . SER A 1 85 ? 13.656 -5.699 11.672 1 34.66 85 SER A N 1
ATOM 656 C CA . SER A 1 85 ? 12.953 -4.91 10.656 1 34.66 85 SER A CA 1
ATOM 657 C C . SER A 1 85 ? 11.453 -4.898 10.906 1 34.66 85 SER A C 1
ATOM 659 O O . SER A 1 85 ? 10.773 -3.92 10.594 1 34.66 85 SER A O 1
ATOM 661 N N . LEU A 1 86 ? 10.867 -6.039 11.211 1 35.06 86 LEU A N 1
ATOM 662 C CA . LEU A 1 86 ? 9.508 -6.023 11.734 1 35.06 86 LEU A CA 1
ATOM 663 C C . LEU A 1 86 ? 9.414 -5.152 12.984 1 35.06 86 LEU A C 1
ATOM 665 O O . LEU A 1 86 ? 8.359 -4.598 13.289 1 35.06 86 LEU A O 1
ATOM 669 N N . ARG A 1 87 ? 10.406 -5.203 13.75 1 35.25 87 ARG A N 1
ATOM 670 C CA . ARG A 1 87 ? 10.469 -4.297 14.891 1 35.25 87 ARG A CA 1
ATOM 671 C C . ARG A 1 87 ? 10.312 -2.846 14.445 1 35.25 87 ARG A C 1
ATOM 673 O O . ARG A 1 87 ? 9.68 -2.045 15.141 1 35.25 87 ARG A O 1
ATOM 680 N N . ARG A 1 88 ? 11.062 -2.533 13.523 1 35.66 88 ARG A N 1
ATOM 681 C CA . ARG A 1 88 ? 10.875 -1.172 13.031 1 35.66 88 ARG A CA 1
ATOM 682 C C . ARG A 1 88 ? 9.469 -0.988 12.453 1 35.66 88 ARG A C 1
ATOM 684 O O . ARG A 1 88 ? 8.891 0.094 12.555 1 35.66 88 ARG A O 1
ATOM 691 N N . LEU A 1 89 ? 9.023 -1.932 11.828 1 36.25 89 LEU A N 1
ATOM 692 C CA . LEU A 1 89 ? 7.602 -1.905 11.492 1 36.25 89 LEU A CA 1
ATOM 693 C C . LEU A 1 89 ? 6.75 -2.172 12.727 1 36.25 89 LEU A C 1
ATOM 695 O O . LEU A 1 89 ? 5.621 -1.68 12.828 1 36.25 89 LEU A O 1
ATOM 699 N N . GLU A 1 90 ? 7.281 -2.982 13.742 1 32.81 90 GLU A N 1
ATOM 700 C CA . GLU A 1 90 ? 6.707 -3.324 15.039 1 32.81 90 GLU A CA 1
ATOM 701 C C . GLU A 1 90 ? 6.699 -2.117 15.977 1 32.81 90 GLU A C 1
ATOM 703 O O . GLU A 1 90 ? 6.102 -2.164 17.047 1 32.81 90 GLU A O 1
ATOM 708 N N . GLY A 1 91 ? 7.648 -1.272 16.109 1 32.91 91 GLY A N 1
ATOM 709 C CA . GLY A 1 91 ? 7.457 -0.25 17.125 1 32.91 91 GLY A CA 1
ATOM 710 C C . GLY A 1 91 ? 6.016 0.195 17.266 1 32.91 91 GLY A C 1
ATOM 711 O O . GLY A 1 91 ? 5.684 0.973 18.156 1 32.91 91 GLY A O 1
ATOM 712 N N . VAL A 1 92 ? 5.164 0.242 16.328 1 29.8 92 VAL A N 1
ATOM 713 C CA . VAL A 1 92 ? 3.785 0.47 16.75 1 29.8 92 VAL A CA 1
ATOM 714 C C . VAL A 1 92 ? 3.289 -0.72 17.562 1 29.8 92 VAL A C 1
ATOM 716 O O . VAL A 1 92 ? 2.711 -0.545 18.641 1 29.8 92 VAL A O 1
ATOM 719 N N . PHE A 1 93 ? 3.027 -1.899 17.031 1 30.81 93 PHE A N 1
ATOM 720 C CA . PHE A 1 93 ? 2.129 -2.791 17.766 1 30.81 93 PHE A CA 1
ATOM 721 C C . PHE A 1 93 ? 2.902 -3.654 18.75 1 30.81 93 PHE A C 1
ATOM 723 O O . PHE A 1 93 ? 2.309 -4.434 19.5 1 30.81 93 PHE A O 1
ATOM 730 N N . PHE A 1 94 ? 4.141 -3.756 18.656 1 30.33 94 PHE A N 1
ATOM 731 C CA . PHE A 1 94 ? 4.68 -4.828 19.484 1 30.33 94 PHE A CA 1
ATOM 732 C C . PHE A 1 94 ? 4.578 -4.469 20.953 1 30.33 94 PHE A C 1
ATOM 734 O O . PHE A 1 94 ? 5.516 -3.91 21.531 1 30.33 94 PHE A O 1
ATOM 741 N N . LEU A 1 95 ? 3.66 -3.598 21.344 1 28.36 95 LEU A N 1
ATOM 742 C CA . LEU A 1 95 ? 3.746 -3.564 22.797 1 28.36 95 LEU A CA 1
ATOM 743 C C . LEU A 1 95 ? 3.734 -4.977 23.375 1 28.36 95 LEU A C 1
ATOM 745 O O . LEU A 1 95 ? 4.551 -5.305 24.234 1 28.36 95 LEU A O 1
ATOM 749 N N . GLY A 1 96 ? 2.686 -5.699 23.375 1 25.02 96 GLY A N 1
ATOM 750 C CA . GLY A 1 96 ? 2.381 -6.559 24.516 1 25.02 96 GLY A CA 1
ATOM 751 C C . GLY A 1 96 ? 3.205 -7.832 24.547 1 25.02 96 GLY A C 1
ATOM 752 O O . GLY A 1 96 ? 3.006 -8.688 25.406 1 25.02 96 GLY A O 1
ATOM 753 N N . VAL A 1 97 ? 3.789 -8.43 23.375 1 23.27 97 VAL A N 1
ATOM 754 C CA . VAL A 1 97 ? 4.027 -9.836 23.688 1 23.27 97 VAL A CA 1
ATOM 755 C C . VAL A 1 97 ? 5.219 -9.953 24.641 1 23.27 97 VAL A C 1
ATOM 757 O O . VAL A 1 97 ? 6.359 -9.688 24.25 1 23.27 97 VAL A O 1
ATOM 760 N N . ASN A 1 98 ? 5.465 -8.969 25.562 1 23.09 98 ASN A N 1
ATOM 761 C CA . ASN A 1 98 ? 6.262 -9.547 26.641 1 23.09 98 ASN A CA 1
ATOM 762 C C . ASN A 1 98 ? 5.434 -10.492 27.516 1 23.09 98 ASN A C 1
ATOM 764 O O . ASN A 1 98 ? 4.273 -10.195 27.812 1 23.09 98 ASN A O 1
ATOM 768 N N . MET B 1 1 ? -12.25 -18.406 -6.695 1 52.41 1 MET B N 1
ATOM 769 C CA . MET B 1 1 ? -12.32 -16.969 -6.461 1 52.41 1 MET B CA 1
ATOM 770 C C . MET B 1 1 ? -10.93 -16.344 -6.48 1 52.41 1 MET B C 1
ATOM 772 O O . MET B 1 1 ? -9.977 -16.922 -5.953 1 52.41 1 MET B O 1
ATOM 776 N N . LYS B 1 2 ? -10.703 -15.352 -7.402 1 76 2 LYS B N 1
ATOM 777 C CA . LYS B 1 2 ? -9.367 -14.805 -7.621 1 76 2 LYS B CA 1
ATOM 778 C C . LYS B 1 2 ? -8.859 -14.07 -6.383 1 76 2 LYS B C 1
ATOM 780 O O . LYS B 1 2 ? -9.594 -13.289 -5.777 1 76 2 LYS B O 1
ATOM 785 N N . GLN B 1 3 ? -7.93 -14.602 -5.777 1 87.12 3 GLN B N 1
ATOM 786 C CA . GLN B 1 3 ? -7.32 -13.977 -4.605 1 87.12 3 GLN B CA 1
ATOM 787 C C . GLN B 1 3 ? -7.023 -12.5 -4.855 1 87.12 3 GLN B C 1
ATOM 789 O O . GLN B 1 3 ? -6.633 -12.117 -5.961 1 87.12 3 GLN B O 1
ATOM 794 N N . LYS B 1 4 ? -7.516 -11.719 -3.971 1 94.88 4 LYS B N 1
ATOM 795 C CA . LYS B 1 4 ? -7.242 -10.281 -4.02 1 94.88 4 LYS B CA 1
ATOM 796 C C . LYS B 1 4 ? -6.195 -9.883 -2.982 1 94.88 4 LYS B C 1
ATOM 798 O O . LYS B 1 4 ? -6.012 -10.586 -1.983 1 94.88 4 LYS B O 1
ATOM 803 N N . ILE B 1 5 ? -5.535 -8.812 -3.254 1 96.81 5 ILE B N 1
ATOM 804 C CA . ILE B 1 5 ? -4.457 -8.391 -2.371 1 96.81 5 ILE B CA 1
ATOM 805 C C . ILE B 1 5 ? -4.957 -7.301 -1.424 1 96.81 5 ILE B C 1
ATOM 807 O O . ILE B 1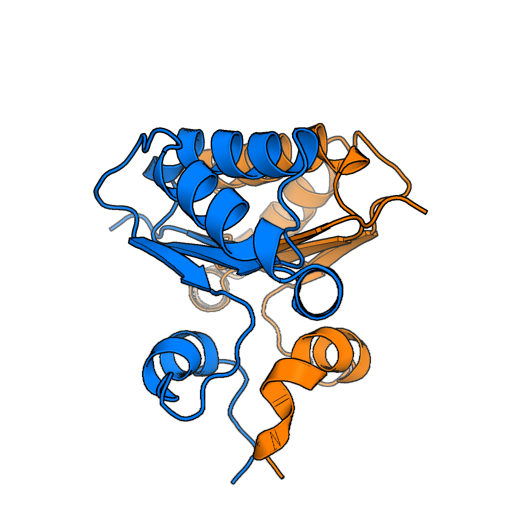 5 ? -6.098 -6.84 -1.544 1 96.81 5 ILE B O 1
ATOM 811 N N . GLU B 1 6 ? -4.121 -6.984 -0.357 1 97.19 6 GLU B N 1
ATOM 812 C CA . GLU B 1 6 ? -4.355 -5.918 0.609 1 97.19 6 GLU B CA 1
ATOM 813 C C . GLU B 1 6 ? -3.264 -4.855 0.531 1 97.19 6 GLU B C 1
ATOM 815 O O . GLU B 1 6 ? -2.084 -5.18 0.376 1 97.19 6 GLU B O 1
ATOM 820 N N . ALA B 1 7 ? -3.691 -3.619 0.616 1 98 7 ALA B N 1
ATOM 821 C CA . ALA B 1 7 ? -2.727 -2.523 0.649 1 98 7 ALA B CA 1
ATOM 822 C C . ALA B 1 7 ? -2.861 -1.712 1.934 1 98 7 ALA B C 1
ATOM 824 O O . ALA B 1 7 ? -3.975 -1.433 2.385 1 98 7 ALA B O 1
ATOM 825 N N . ILE B 1 8 ? -1.737 -1.376 2.564 1 96.31 8 ILE B N 1
ATOM 826 C CA . ILE B 1 8 ? -1.661 -0.476 3.709 1 96.31 8 ILE B CA 1
ATOM 827 C C . ILE B 1 8 ? -0.748 0.703 3.381 1 96.31 8 ILE B C 1
ATOM 829 O O . ILE B 1 8 ? 0.38 0.512 2.92 1 96.31 8 ILE B O 1
ATOM 833 N N . VAL B 1 9 ? -1.222 1.852 3.529 1 97.56 9 VAL B N 1
ATOM 834 C CA . VAL B 1 9 ? -0.409 3.059 3.412 1 97.56 9 VAL B CA 1
ATOM 835 C C . VAL B 1 9 ? -0.356 3.775 4.758 1 97.56 9 VAL B C 1
ATOM 837 O O . VAL B 1 9 ? -1.395 4.074 5.355 1 97.56 9 VAL B O 1
ATOM 840 N N . LYS B 1 10 ? 0.833 4.09 5.207 1 94.25 10 LYS B N 1
ATOM 841 C CA . LYS B 1 10 ? 1.027 4.621 6.555 1 94.25 10 LYS B CA 1
ATOM 842 C C . LYS B 1 10 ? 1.66 6.008 6.512 1 94.25 10 LYS B C 1
ATOM 844 O O . LYS B 1 10 ? 2.312 6.367 5.527 1 94.25 10 LYS B O 1
ATOM 849 N N . LYS B 1 11 ? 1.431 6.754 7.625 1 93.5 11 LYS B N 1
ATOM 850 C CA . LYS B 1 11 ? 2.066 8.031 7.918 1 93.5 11 LYS B CA 1
ATOM 851 C C . LYS B 1 11 ? 1.52 9.141 7.016 1 93.5 11 LYS B C 1
ATOM 853 O O . LYS B 1 11 ? 2.254 10.047 6.629 1 93.5 11 LYS B O 1
ATOM 858 N N . ILE B 1 12 ? 0.242 9 6.648 1 95.19 12 ILE B N 1
ATOM 859 C CA . ILE B 1 12 ? -0.396 9.984 5.785 1 95.19 12 ILE B CA 1
ATOM 860 C C . ILE B 1 12 ? -0.572 11.297 6.547 1 95.19 12 ILE B C 1
ATOM 862 O O . ILE B 1 12 ? -1.104 11.312 7.66 1 95.19 12 ILE B O 1
ATOM 866 N N . CYS B 1 13 ? -0.151 12.336 5.859 1 93.31 13 CYS B N 1
ATOM 867 C CA . CYS B 1 13 ? -0.305 13.664 6.449 1 93.31 13 CYS B CA 1
ATOM 868 C C . CYS B 1 13 ? -1.202 14.547 5.59 1 93.31 13 CYS B C 1
ATOM 870 O O . CYS B 1 13 ? -1.522 15.672 5.973 1 93.31 13 CYS B O 1
ATOM 872 N N . GLY B 1 14 ? -1.49 14.023 4.441 1 94.94 14 GLY B N 1
ATOM 873 C CA . GLY B 1 14 ? -2.471 14.742 3.641 1 94.94 14 GLY B CA 1
ATOM 874 C C . GLY B 1 14 ? -1.845 15.602 2.561 1 94.94 14 GLY B C 1
ATOM 875 O O . GLY B 1 14 ? -2.48 16.531 2.053 1 94.94 14 GLY B O 1
ATOM 876 N N . THR B 1 15 ? -0.584 15.484 2.299 1 95 15 THR B N 1
ATOM 877 C CA . THR B 1 15 ? -0.006 16.234 1.191 1 95 15 THR B CA 1
ATOM 878 C C . THR B 1 15 ? -0.597 15.781 -0.139 1 95 15 THR B C 1
ATOM 880 O O . THR B 1 15 ? -1.168 14.688 -0.23 1 95 15 THR B O 1
ATOM 883 N N . GLU B 1 16 ? -0.414 16.609 -1.16 1 96.38 16 GLU B N 1
ATOM 884 C CA . GLU B 1 16 ? -0.976 16.266 -2.465 1 96.38 16 GLU B CA 1
ATOM 885 C C . GLU B 1 16 ? -0.338 15 -3.029 1 96.38 16 GLU B C 1
ATOM 887 O O . GLU B 1 16 ? -1.015 14.188 -3.662 1 96.38 16 GLU B O 1
ATOM 892 N N . GLY B 1 17 ? 0.972 14.812 -2.855 1 96.94 17 GLY B N 1
ATOM 893 C CA . GLY B 1 17 ? 1.642 13.594 -3.293 1 96.94 17 GLY B CA 1
ATOM 894 C C . GLY B 1 17 ? 1.111 12.344 -2.613 1 96.94 17 GLY B C 1
ATOM 895 O O . GLY B 1 17 ? 0.928 11.312 -3.26 1 96.94 17 GLY B O 1
ATOM 896 N N . GLU B 1 18 ? 0.876 12.492 -1.396 1 97.5 18 GLU B N 1
ATOM 897 C CA . GLU B 1 18 ? 0.347 11.359 -0.638 1 97.5 18 GLU B CA 1
ATOM 898 C C . GLU B 1 18 ? -1.064 11.008 -1.093 1 97.5 18 GLU B C 1
ATOM 900 O O . GLU B 1 18 ? -1.382 9.828 -1.286 1 97.5 18 GLU B O 1
ATOM 905 N N . LEU B 1 19 ? -1.873 12 -1.269 1 97.88 19 LEU B N 1
ATOM 906 C CA . LEU B 1 19 ? -3.238 11.773 -1.73 1 97.88 19 LEU B CA 1
ATOM 907 C C . LEU B 1 19 ? -3.244 11.156 -3.123 1 97.88 19 LEU B C 1
ATOM 909 O O . LEU B 1 19 ? -4.117 10.344 -3.443 1 97.88 19 LEU B O 1
ATOM 913 N N . HIS B 1 20 ? -2.322 11.539 -3.904 1 97.94 20 HIS B N 1
ATOM 914 C CA . HIS B 1 20 ? -2.191 10.969 -5.242 1 97.94 20 HIS B CA 1
ATOM 915 C C . HIS B 1 20 ? -1.886 9.477 -5.176 1 97.94 20 HIS B C 1
ATOM 917 O O . HIS B 1 20 ? -2.445 8.688 -5.945 1 97.94 20 HIS B O 1
ATOM 923 N N . VAL B 1 21 ? -1.024 9.102 -4.289 1 98 21 VAL B N 1
ATOM 924 C CA . VAL B 1 21 ? -0.707 7.688 -4.109 1 98 21 VAL B CA 1
ATOM 925 C C . VAL B 1 21 ? -1.973 6.914 -3.742 1 98 21 VAL B C 1
ATOM 927 O O . VAL B 1 21 ? -2.264 5.871 -4.332 1 98 21 VAL B O 1
ATOM 930 N N . VAL B 1 22 ? -2.746 7.422 -2.781 1 98.19 22 VAL B N 1
ATOM 931 C CA . VAL B 1 22 ? -3.979 6.781 -2.34 1 98.19 22 VAL B CA 1
ATOM 932 C C . VAL B 1 22 ? -4.969 6.707 -3.5 1 98.19 22 VAL B C 1
ATOM 934 O O . VAL B 1 22 ? -5.582 5.664 -3.736 1 98.19 22 VAL B O 1
ATOM 937 N N . LYS B 1 23 ? -5.086 7.766 -4.219 1 98.12 23 LYS B N 1
ATOM 938 C CA . LYS B 1 23 ? -5.98 7.816 -5.367 1 98.12 23 LYS B CA 1
ATOM 939 C C . LYS B 1 23 ? -5.621 6.746 -6.395 1 98.12 23 LYS B C 1
ATOM 941 O O . LYS B 1 23 ? -6.5 6.043 -6.898 1 98.12 23 LYS B O 1
ATOM 946 N N . ASN B 1 24 ? -4.402 6.598 -6.715 1 97.88 24 ASN B N 1
ATOM 947 C CA . ASN B 1 24 ? -3.951 5.605 -7.688 1 97.88 24 ASN B CA 1
ATOM 948 C C . ASN B 1 24 ? -4.234 4.184 -7.211 1 97.88 24 ASN B C 1
ATOM 950 O O . ASN B 1 24 ? -4.586 3.316 -8.016 1 97.88 24 ASN B O 1
ATOM 954 N N . LEU B 1 25 ? -4.062 3.973 -5.934 1 97.94 25 LEU B N 1
ATOM 955 C CA . LEU B 1 25 ? -4.371 2.654 -5.395 1 97.94 25 LEU B CA 1
ATOM 956 C C . LEU B 1 25 ? -5.867 2.363 -5.496 1 97.94 25 LEU B C 1
ATOM 958 O O . LEU B 1 25 ? -6.266 1.238 -5.801 1 97.94 25 LEU B O 1
ATOM 962 N N . LEU B 1 26 ? -6.617 3.402 -5.238 1 97.44 26 LEU B N 1
ATOM 963 C CA . LEU B 1 26 ? -8.062 3.234 -5.324 1 97.44 26 LEU B CA 1
ATOM 964 C C . LEU B 1 26 ? -8.5 2.99 -6.766 1 97.44 26 LEU B C 1
ATOM 966 O O . LEU B 1 26 ? -9.508 2.324 -7.012 1 97.44 26 LEU B O 1
ATOM 970 N N . LYS B 1 27 ? -7.789 3.48 -7.738 1 96.94 27 LYS B N 1
ATOM 971 C CA . LYS B 1 27 ? -8.039 3.172 -9.148 1 96.94 27 LYS B CA 1
ATOM 972 C C . LYS B 1 27 ? -7.793 1.695 -9.438 1 96.94 27 LYS B C 1
ATOM 974 O O . LYS B 1 27 ? -8.43 1.117 -10.32 1 96.94 27 LYS B O 1
ATOM 979 N N . ASP B 1 28 ? -6.883 1.116 -8.703 1 96.56 28 ASP B N 1
ATOM 980 C CA . ASP B 1 28 ? -6.527 -0.288 -8.883 1 96.56 28 ASP B CA 1
ATOM 981 C C . ASP B 1 28 ? -7.34 -1.183 -7.949 1 96.56 28 ASP B C 1
ATOM 983 O O . ASP B 1 28 ? -6.98 -2.338 -7.719 1 96.56 28 ASP B O 1
ATOM 987 N N . ALA B 1 29 ? -8.438 -0.742 -7.441 1 95 29 ALA B N 1
ATOM 988 C CA . ALA B 1 29 ? -9.141 -1.383 -6.336 1 95 29 ALA B CA 1
ATOM 989 C C . ALA B 1 29 ? -9.812 -2.676 -6.785 1 95 29 ALA B C 1
ATOM 991 O O . ALA B 1 29 ? -10.195 -3.506 -5.957 1 95 29 ALA B O 1
ATOM 992 N N . THR B 1 30 ? -9.961 -2.904 -8.016 1 94 30 THR B N 1
ATOM 993 C CA . THR B 1 30 ? -10.508 -4.172 -8.484 1 94 30 THR B CA 1
ATOM 994 C C . THR B 1 30 ? -9.555 -5.324 -8.164 1 94 30 THR B C 1
ATOM 996 O O . THR B 1 30 ? -9.977 -6.48 -8.086 1 94 30 THR B O 1
ATOM 999 N N . THR B 1 31 ? -8.328 -5.039 -7.938 1 96.88 31 THR B N 1
ATOM 1000 C CA . THR B 1 31 ? -7.312 -6.02 -7.559 1 96.88 31 THR B CA 1
ATOM 1001 C C . THR B 1 31 ? -7.176 -6.094 -6.043 1 96.88 31 THR B C 1
ATOM 1003 O O . THR B 1 31 ? -6.488 -6.973 -5.52 1 96.88 31 THR B O 1
ATOM 1006 N N . LEU B 1 32 ? -7.875 -5.246 -5.301 1 96.56 32 LEU B N 1
ATOM 1007 C CA . LEU B 1 32 ? -7.754 -5.148 -3.852 1 96.56 32 LEU B CA 1
ATOM 1008 C C . LEU B 1 32 ? -9 -5.695 -3.166 1 96.56 32 LEU B C 1
ATOM 1010 O O . LEU B 1 32 ? -10.125 -5.414 -3.598 1 96.56 32 LEU B O 1
ATOM 1014 N N . GLU B 1 33 ? -8.758 -6.422 -2.186 1 96.25 33 GLU B N 1
ATOM 1015 C CA . GLU B 1 33 ? -9.867 -6.754 -1.293 1 96.25 33 GLU B CA 1
ATOM 1016 C C . GLU B 1 33 ? -10.023 -5.707 -0.193 1 96.25 33 GLU B C 1
ATOM 1018 O O . GLU B 1 33 ? -11.125 -5.477 0.301 1 96.25 33 GLU B O 1
ATOM 1023 N N . LYS B 1 34 ? -8.938 -5.117 0.192 1 95.19 34 LYS B N 1
ATOM 1024 C CA . LYS B 1 34 ? -8.914 -4.203 1.33 1 95.19 34 LYS B CA 1
ATOM 1025 C C . LYS B 1 34 ? -7.777 -3.191 1.201 1 95.19 34 LYS B C 1
ATOM 1027 O O . LYS B 1 34 ? -6.676 -3.539 0.771 1 95.19 34 LYS B O 1
ATOM 1032 N N . MET B 1 35 ? -8.023 -1.99 1.568 1 96.12 35 MET B N 1
ATOM 1033 C CA . MET B 1 35 ? -7.02 -0.945 1.728 1 96.12 35 MET B CA 1
ATOM 1034 C C . MET B 1 35 ? -7.145 -0.272 3.09 1 96.12 35 MET B C 1
ATOM 1036 O O . MET B 1 35 ? -8.242 0.089 3.512 1 96.12 35 MET B O 1
ATOM 1040 N N . VAL B 1 36 ? -6.023 -0.134 3.766 1 94.38 36 VAL B N 1
ATOM 1041 C CA . VAL B 1 36 ? -5.953 0.572 5.043 1 94.38 36 VAL B CA 1
ATOM 1042 C C . VAL B 1 36 ? -5.051 1.798 4.902 1 94.38 36 VAL B C 1
ATOM 1044 O O . VAL B 1 36 ? -3.91 1.689 4.449 1 94.38 36 VAL B O 1
ATOM 1047 N N . ILE B 1 37 ? -5.602 2.857 5.27 1 95.56 37 ILE B N 1
ATOM 1048 C CA . ILE B 1 37 ? -4.875 4.121 5.297 1 95.56 37 ILE B CA 1
ATOM 1049 C C . ILE B 1 37 ? -4.637 4.551 6.746 1 95.56 37 ILE B C 1
ATOM 1051 O O . ILE B 1 37 ? -5.586 4.676 7.523 1 95.56 37 ILE B O 1
ATOM 1055 N N . ILE B 1 38 ? -3.42 4.758 7.098 1 92.06 38 ILE B N 1
ATOM 1056 C CA . ILE B 1 38 ? -3.068 5.148 8.461 1 92.06 38 ILE B CA 1
ATOM 1057 C C . ILE B 1 38 ? -2.449 6.543 8.453 1 92.06 38 ILE B C 1
ATOM 1059 O O . ILE B 1 38 ? -1.377 6.754 7.883 1 92.06 38 ILE B O 1
ATOM 1063 N N . CYS B 1 39 ? -3.068 7.379 9.117 1 91.12 39 CYS B N 1
ATOM 1064 C CA . CYS B 1 39 ? -2.594 8.758 9.203 1 91.12 39 CYS B CA 1
ATOM 1065 C C . CYS B 1 39 ? -1.458 8.875 10.211 1 91.12 39 CYS B C 1
ATOM 1067 O O . CYS B 1 39 ? -1.352 8.07 11.141 1 91.12 39 CYS B O 1
ATOM 1069 N N . SER B 1 40 ? -0.673 9.906 9.93 1 89.44 40 SER B N 1
ATOM 1070 C CA . SER B 1 40 ? 0.464 10.141 10.812 1 89.44 40 SER B CA 1
ATOM 1071 C C . SER B 1 40 ? 0.009 10.664 12.172 1 89.44 40 SER B C 1
ATOM 1073 O O . SER B 1 40 ? -0.674 11.688 12.25 1 89.44 40 SER B O 1
ATOM 1075 N N . LEU B 1 41 ? 0.403 9.969 13.211 1 81.75 41 LEU B N 1
ATOM 1076 C CA . LEU B 1 41 ? 0.084 10.438 14.555 1 81.75 41 LEU B CA 1
ATOM 1077 C C . LEU B 1 41 ? 0.933 11.656 14.914 1 81.75 41 LEU B C 1
ATOM 1079 O O . LEU B 1 41 ? 0.415 12.648 15.438 1 81.75 41 LEU B O 1
ATOM 1083 N N . VAL B 1 42 ? 2.174 11.547 14.609 1 82.12 42 VAL B N 1
ATOM 1084 C CA . VAL B 1 42 ? 3.146 12.555 15.016 1 82.12 42 VAL B CA 1
ATOM 1085 C C . VAL B 1 42 ? 2.77 13.914 14.422 1 82.12 42 VAL B C 1
ATOM 1087 O O . VAL B 1 42 ? 2.732 14.922 15.125 1 82.12 42 VAL B O 1
ATOM 1090 N N . LYS B 1 43 ? 2.42 13.922 13.133 1 83.12 43 LYS B N 1
ATOM 1091 C CA . LYS B 1 43 ? 2.102 15.18 12.461 1 83.12 43 LYS B CA 1
ATOM 1092 C C . LYS B 1 43 ? 0.775 15.75 12.961 1 83.12 43 LYS B C 1
ATOM 1094 O O . LYS B 1 43 ? 0.604 16.969 13.039 1 83.12 43 LYS B O 1
ATOM 1099 N N . PHE B 1 44 ? -0.045 14.93 13.383 1 83.38 44 PHE B N 1
ATOM 1100 C CA . PHE B 1 44 ? -1.373 15.406 13.758 1 83.38 44 PHE B CA 1
ATOM 1101 C C . PHE B 1 44 ? -1.43 15.758 15.234 1 83.38 44 PHE B C 1
ATOM 1103 O O . PHE B 1 44 ? -2.32 16.484 15.672 1 83.38 44 PHE B O 1
ATOM 1110 N N . LEU B 1 45 ? -0.613 15.219 16 1 75.75 45 LEU B N 1
ATOM 1111 C CA . LEU B 1 45 ? -0.52 15.641 17.391 1 75.75 45 LEU B CA 1
ATOM 1112 C C . LEU B 1 45 ? -0.117 17.109 17.484 1 75.75 45 LEU B C 1
ATOM 1114 O O . LEU B 1 45 ? -0.597 17.828 18.359 1 75.75 45 LEU B O 1
ATOM 1118 N N . VAL B 1 46 ? 0.728 17.484 16.594 1 71.69 46 VAL B N 1
ATOM 1119 C CA . VAL B 1 46 ? 1.246 18.844 16.656 1 71.69 46 VAL B CA 1
ATOM 1120 C C . VAL B 1 46 ? 0.273 19.812 15.961 1 71.69 46 VAL B C 1
ATOM 1122 O O . VAL B 1 46 ? 0.151 20.969 16.359 1 71.69 46 VAL B O 1
ATOM 1125 N N . GLY B 1 47 ? -0.518 19.328 15.008 1 64.75 47 GLY B N 1
ATOM 1126 C CA . GLY B 1 47 ? -1.369 20.203 14.219 1 64.75 47 GLY B CA 1
ATOM 1127 C C . GLY B 1 47 ? -2.811 19.734 14.156 1 64.75 47 GLY B C 1
ATOM 1128 O O . GLY B 1 47 ? -3.291 19.344 13.094 1 64.75 47 GLY B O 1
ATOM 1129 N N . SER B 1 48 ? -3.537 19.562 15.258 1 62.91 48 SER B N 1
ATOM 1130 C CA . SER B 1 48 ? -4.844 18.938 15.477 1 62.91 48 SER B CA 1
ATOM 1131 C C . SER B 1 48 ? -5.824 19.312 14.367 1 62.91 48 SER B C 1
ATOM 1133 O O . SER B 1 48 ? -6.656 18.5 13.977 1 62.91 48 SER B O 1
ATOM 1135 N N . GLY B 1 49 ? -5.582 20.453 13.766 1 71.56 49 GLY B N 1
ATOM 1136 C CA . GLY B 1 49 ? -6.641 20.906 12.875 1 71.56 49 GLY B CA 1
ATOM 1137 C C . GLY B 1 49 ? -6.547 20.312 11.484 1 71.56 49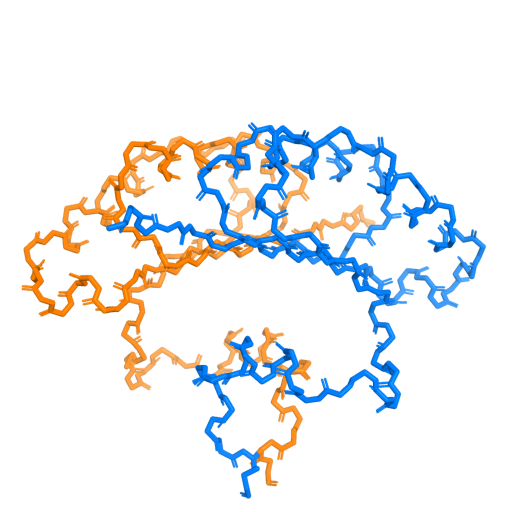 GLY B C 1
ATOM 1138 O O . GLY B 1 49 ? -7.516 20.328 10.719 1 71.56 49 GLY B O 1
ATOM 1139 N N . ARG B 1 50 ? -5.516 19.656 11.305 1 84.5 50 ARG B N 1
ATOM 1140 C CA . ARG B 1 50 ? -5.34 19.203 9.93 1 84.5 50 ARG B CA 1
ATOM 1141 C C . ARG B 1 50 ? -5.812 17.766 9.766 1 84.5 50 ARG B C 1
ATOM 1143 O O . ARG B 1 50 ? -6.117 17.328 8.648 1 84.5 50 ARG B O 1
ATOM 1150 N N . GLN B 1 51 ? -5.953 17.109 10.852 1 86.88 51 GLN B N 1
ATOM 1151 C CA . GLN B 1 51 ? -6.316 15.695 10.773 1 86.88 51 GLN B CA 1
ATOM 1152 C C . GLN B 1 51 ? -7.727 15.523 10.227 1 86.88 51 GLN B C 1
ATOM 1154 O O . GLN B 1 51 ? -7.965 14.656 9.375 1 86.88 51 GLN B O 1
ATOM 1159 N N . LYS B 1 52 ? -8.609 16.344 10.727 1 86.12 52 LYS B N 1
ATOM 1160 C CA . LYS B 1 52 ? -9.984 16.266 10.25 1 86.12 52 LYS B CA 1
ATOM 1161 C C . LYS B 1 52 ? -10.062 16.578 8.758 1 86.12 52 LYS B C 1
ATOM 1163 O O . LYS B 1 52 ? -10.758 15.891 8.008 1 86.12 52 LYS B O 1
ATOM 1168 N N . GLU B 1 53 ? -9.375 17.625 8.367 1 92.31 53 GLU B N 1
ATOM 1169 C CA . GLU B 1 53 ? -9.352 18.031 6.961 1 92.31 53 GLU B CA 1
ATOM 1170 C C . GLU B 1 53 ? -8.789 16.906 6.082 1 92.31 53 GLU B C 1
ATOM 1172 O O . GLU B 1 53 ? -9.352 16.609 5.027 1 92.31 53 GLU B O 1
ATOM 1177 N N . VAL B 1 54 ? -7.762 16.297 6.508 1 93.88 54 VAL B N 1
ATOM 1178 C CA . VAL B 1 54 ? -7.133 15.219 5.754 1 93.88 54 VAL B CA 1
ATOM 1179 C C . VAL B 1 54 ? -8.086 14.031 5.652 1 93.88 54 VAL B C 1
ATOM 1181 O O . VAL B 1 54 ? -8.242 13.438 4.582 1 93.88 54 VAL B O 1
ATOM 1184 N N . HIS B 1 55 ? -8.695 13.711 6.785 1 91.19 55 HIS B N 1
ATOM 1185 C CA . HIS B 1 55 ? -9.68 12.641 6.809 1 91.19 55 HIS B CA 1
ATOM 1186 C C . HIS B 1 55 ? -10.789 12.891 5.789 1 91.19 55 HIS B C 1
ATOM 1188 O O . HIS B 1 55 ? -11.172 11.984 5.051 1 91.19 55 HIS B O 1
ATOM 1194 N N . GLU B 1 56 ? -11.281 14.125 5.77 1 93.12 56 GLU B N 1
ATOM 1195 C CA . GLU B 1 56 ? -12.352 14.477 4.84 1 93.12 56 GLU B CA 1
ATOM 1196 C C . GLU B 1 56 ? -11.875 14.383 3.393 1 93.12 56 GLU B C 1
ATOM 1198 O O . GLU B 1 56 ? -12.609 13.906 2.521 1 93.12 56 GLU B O 1
ATOM 1203 N N . ARG B 1 57 ? -10.734 14.789 3.084 1 96.44 57 ARG B N 1
ATOM 1204 C CA . ARG B 1 57 ? -10.188 14.695 1.732 1 96.44 57 ARG B CA 1
ATOM 1205 C C . ARG B 1 57 ? -10.031 13.242 1.302 1 96.44 57 ARG B C 1
ATOM 1207 O O . ARG B 1 57 ? -10.297 12.898 0.148 1 96.44 57 ARG B O 1
ATOM 1214 N N . LEU B 1 58 ? -9.617 12.391 2.197 1 95.94 58 LEU B N 1
ATOM 1215 C CA . LEU B 1 58 ? -9.477 10.969 1.891 1 95.94 58 LEU B CA 1
ATOM 1216 C C . LEU B 1 58 ? -10.836 10.344 1.57 1 95.94 58 LEU B C 1
ATOM 1218 O O . LEU B 1 58 ? -10.945 9.531 0.653 1 95.94 58 LEU B O 1
ATOM 1222 N N . LEU B 1 59 ? -11.805 10.734 2.316 1 94.56 59 LEU B N 1
ATOM 1223 C CA . LEU B 1 59 ? -13.148 10.195 2.121 1 94.56 59 LEU B CA 1
ATOM 1224 C C . LEU B 1 59 ? -13.711 10.617 0.766 1 94.56 59 LEU B C 1
ATOM 1226 O O . LEU B 1 59 ? -14.586 9.945 0.216 1 94.56 59 LEU B O 1
ATOM 1230 N N . MET B 1 60 ? -13.203 11.664 0.229 1 96.38 60 MET B N 1
ATOM 1231 C CA . MET B 1 60 ? -13.734 12.227 -1.005 1 96.38 60 MET B CA 1
ATOM 1232 C C . MET B 1 60 ? -13.07 11.602 -2.225 1 96.38 60 MET B C 1
ATOM 1234 O O . MET B 1 60 ? -13.523 11.797 -3.354 1 96.38 60 MET B O 1
ATOM 1238 N N . LEU B 1 61 ? -12.047 10.922 -2.092 1 96.44 61 LEU B N 1
ATOM 1239 C CA . LEU B 1 61 ? -11.383 10.297 -3.23 1 96.44 61 LEU B CA 1
ATOM 1240 C C . LEU B 1 61 ? -12.289 9.273 -3.895 1 96.44 61 LEU B C 1
ATOM 1242 O O . LEU B 1 61 ? -12.984 8.508 -3.211 1 96.44 61 LEU B O 1
ATOM 1246 N N . PRO B 1 62 ? -12.281 9.234 -5.246 1 95.62 62 PRO B N 1
ATOM 1247 C CA . PRO B 1 62 ? -13.125 8.258 -5.953 1 95.62 62 PRO B CA 1
ATOM 1248 C C . PRO B 1 62 ? -12.688 6.816 -5.699 1 95.62 62 PRO B C 1
ATOM 1250 O O . PRO B 1 62 ? -11.492 6.535 -5.594 1 95.62 62 PRO B O 1
ATOM 1253 N N . ARG B 1 63 ? -13.75 5.965 -5.598 1 91 63 ARG B N 1
ATOM 1254 C CA . ARG B 1 63 ? -13.539 4.527 -5.445 1 91 63 ARG B CA 1
ATOM 1255 C C . ARG B 1 63 ? -13.93 3.781 -6.719 1 91 63 ARG B C 1
ATOM 1257 O O . ARG B 1 63 ? -15.086 3.824 -7.137 1 91 63 ARG B O 1
ATOM 1264 N N . GLU B 1 64 ? -12.922 3.117 -7.273 1 94.69 64 GLU B N 1
ATOM 1265 C CA . GLU B 1 64 ? -13.195 2.406 -8.516 1 94.69 64 GLU B CA 1
ATOM 1266 C C . GLU B 1 64 ? -13.859 1.058 -8.242 1 94.69 64 GLU B C 1
ATOM 1268 O O . GLU B 1 64 ? -14.461 0.463 -9.141 1 94.69 64 GLU B O 1
ATOM 1273 N N . SER B 1 65 ? -13.75 0.524 -7.098 1 94.12 65 SER B N 1
ATOM 1274 C CA . SER B 1 65 ? -14.375 -0.735 -6.707 1 94.12 65 SER B CA 1
ATOM 1275 C C . SER B 1 65 ? -15.102 -0.6 -5.371 1 94.12 65 SER B C 1
ATOM 1277 O O . SER B 1 65 ? -14.484 -0.274 -4.355 1 94.12 65 SER B O 1
ATOM 1279 N N . ILE B 1 66 ? -16.359 -0.933 -5.391 1 90.12 66 ILE B N 1
ATOM 1280 C CA . ILE B 1 66 ? -17.172 -0.847 -4.18 1 90.12 66 ILE B CA 1
ATOM 1281 C C . ILE B 1 66 ? -16.906 -2.066 -3.297 1 90.12 66 ILE B C 1
ATOM 1283 O O . ILE B 1 66 ? -17.219 -2.059 -2.105 1 90.12 66 ILE B O 1
ATOM 1287 N N . SER B 1 67 ? -16.469 -3.041 -3.904 1 94.12 67 SER B N 1
ATOM 1288 C CA . SER B 1 67 ? -16.234 -4.27 -3.15 1 94.12 67 SER B CA 1
ATOM 1289 C C . SER B 1 67 ? -14.953 -4.188 -2.332 1 94.12 67 SER B C 1
ATOM 1291 O O . SER B 1 67 ? -14.727 -5.004 -1.438 1 94.12 67 SER B O 1
ATOM 1293 N N . CYS B 1 68 ? -14.172 -3.266 -2.678 1 94.81 68 CYS B N 1
ATOM 1294 C CA . CYS B 1 68 ? -12.945 -3.092 -1.911 1 94.81 68 CYS B CA 1
ATOM 1295 C C . CYS B 1 68 ? -13.219 -2.381 -0.592 1 94.81 68 CYS B C 1
ATOM 1297 O O . CYS B 1 68 ? -13.695 -1.243 -0.581 1 94.81 68 CYS B O 1
ATOM 1299 N N . ALA B 1 69 ? -12.906 -3.023 0.564 1 95 69 ALA B N 1
ATOM 1300 C CA . ALA B 1 69 ? -13.031 -2.389 1.874 1 95 69 ALA B CA 1
ATOM 1301 C C . ALA B 1 69 ? -11.938 -1.35 2.086 1 95 69 ALA B C 1
ATOM 1303 O O . ALA B 1 69 ? -10.75 -1.64 1.898 1 95 69 ALA B O 1
ATOM 1304 N N . VAL B 1 70 ? -12.32 -0.085 2.426 1 95.44 70 VAL B N 1
ATOM 1305 C CA . VAL B 1 70 ? -11.359 0.976 2.699 1 95.44 70 VAL B CA 1
ATOM 1306 C C . VAL B 1 70 ? -11.484 1.422 4.156 1 95.44 70 VAL B C 1
ATOM 1308 O O . VAL B 1 70 ? -12.562 1.799 4.605 1 95.44 70 VAL B O 1
ATOM 1311 N N . GLU B 1 71 ? -10.43 1.353 4.879 1 93.06 71 GLU B N 1
ATOM 1312 C CA . GLU B 1 71 ? -10.359 1.804 6.266 1 93.06 71 GLU B CA 1
ATOM 1313 C C . GLU B 1 71 ? -9.375 2.963 6.418 1 93.06 71 GLU B C 1
ATOM 1315 O O . GLU B 1 71 ? -8.258 2.906 5.906 1 93.06 71 GLU B O 1
ATOM 1320 N N . ILE B 1 72 ? -9.82 3.994 7.055 1 93.31 72 ILE B N 1
ATOM 1321 C CA . ILE B 1 72 ? -8.961 5.133 7.359 1 93.31 72 ILE B CA 1
ATOM 1322 C C . ILE B 1 72 ? -8.766 5.23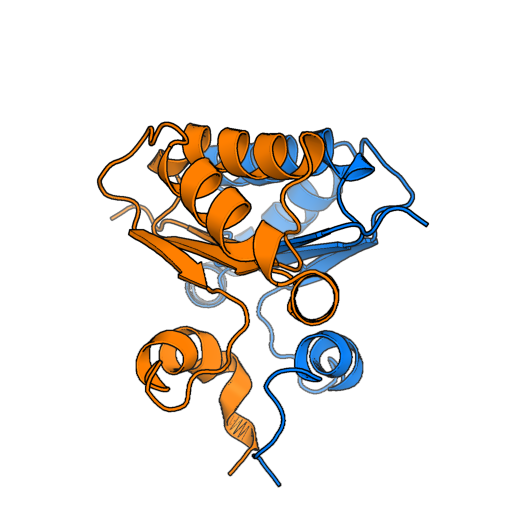4 8.875 1 93.31 72 ILE B C 1
ATOM 1324 O O . ILE B 1 72 ? -9.727 5.43 9.617 1 93.31 72 ILE B O 1
ATOM 1328 N N . SER B 1 73 ? -7.473 5 9.273 1 86.94 73 SER B N 1
ATOM 1329 C CA . SER B 1 73 ? -7.137 5.043 10.695 1 86.94 73 SER B CA 1
ATOM 1330 C C . SER B 1 73 ? -6.441 6.352 11.055 1 86.94 73 SER B C 1
ATOM 1332 O O . SER B 1 73 ? -5.523 6.785 10.359 1 86.94 73 SER B O 1
ATOM 1334 N N . ARG B 1 74 ? -6.941 7.062 12.07 1 76.81 74 ARG B N 1
ATOM 1335 C CA . ARG B 1 74 ? -6.379 8.336 12.516 1 76.81 74 ARG B CA 1
ATOM 1336 C C . ARG B 1 74 ? -5.176 8.109 13.43 1 76.81 74 ARG B C 1
ATOM 1338 O O . ARG B 1 74 ? -4.633 9.062 13.992 1 76.81 74 ARG B O 1
ATOM 1345 N N . GLY B 1 75 ? -4.574 6.934 13.18 1 59.69 75 GLY B N 1
ATOM 1346 C CA . GLY B 1 75 ? -3.404 6.676 14 1 59.69 75 GLY B CA 1
ATOM 1347 C C . GLY B 1 75 ? -3.736 6.531 15.477 1 59.69 75 GLY B C 1
ATOM 1348 O O . GLY B 1 75 ? -2.854 6.266 16.297 1 59.69 75 GLY B O 1
ATOM 1349 N N . PHE B 1 76 ? -5.039 7.113 15.875 1 47.56 76 PHE B N 1
ATOM 1350 C CA . PHE B 1 76 ? -5.305 7.008 17.312 1 47.56 76 PHE B CA 1
ATOM 1351 C C . PHE B 1 76 ? -5.469 5.551 17.719 1 47.56 76 PHE B C 1
ATOM 1353 O O . PHE B 1 76 ? -6.152 4.781 17.047 1 47.56 76 PHE B O 1
ATOM 1360 N N . ILE B 1 77 ? -4.52 4.949 18.047 1 40.88 77 ILE B N 1
ATOM 1361 C CA . ILE B 1 77 ? -4.898 3.781 18.828 1 40.88 77 ILE B CA 1
ATOM 1362 C C . ILE B 1 77 ? -6.109 4.113 19.703 1 40.88 77 ILE B C 1
ATOM 1364 O O . ILE B 1 77 ? -6.016 4.914 20.641 1 40.88 77 ILE B O 1
ATOM 1368 N N . THR B 1 78 ? -7.09 4.543 19.172 1 35.97 78 THR B N 1
ATOM 1369 C CA . THR B 1 78 ? -8.18 4.59 20.141 1 35.97 78 THR B CA 1
ATOM 1370 C C . THR B 1 78 ? -8.234 3.303 20.953 1 35.97 78 THR B C 1
ATOM 1372 O O . THR B 1 78 ? -7.754 2.258 20.516 1 35.97 78 THR B O 1
ATOM 1375 N N . LYS B 1 79 ? -8.656 3.432 22.203 1 32.66 79 LYS B N 1
ATOM 1376 C CA . LYS B 1 79 ? -9.062 2.297 23.016 1 32.66 79 LYS B CA 1
ATOM 1377 C C . LYS B 1 79 ? -9.891 1.302 22.219 1 32.66 79 LYS B C 1
ATOM 1379 O O . LYS B 1 79 ? -9.734 0.088 22.359 1 32.66 79 LYS B O 1
ATOM 1384 N N . GLU B 1 80 ? -11.086 1.681 21.641 1 30.61 80 GLU B N 1
ATOM 1385 C CA . GLU B 1 80 ? -12.086 0.764 21.094 1 30.61 80 GLU B CA 1
ATOM 1386 C C . GLU B 1 80 ? -11.688 0.303 19.688 1 30.61 80 GLU B C 1
ATOM 1388 O O . GLU B 1 80 ? -12.477 -0.353 19 1 30.61 80 GLU B O 1
ATOM 1393 N N . ALA B 1 81 ? -11.023 0.954 18.953 1 35.78 81 ALA B N 1
ATOM 1394 C CA . ALA B 1 81 ? -10.688 0.324 17.672 1 35.78 81 ALA B CA 1
ATOM 1395 C C . ALA B 1 81 ? -10.164 -1.095 17.891 1 35.78 81 ALA B C 1
ATOM 1397 O O . ALA B 1 81 ? -9.133 -1.296 18.531 1 35.78 81 ALA B O 1
ATOM 1398 N N . ARG B 1 82 ? -11.07 -1.97 18.078 1 30.78 82 ARG B N 1
ATOM 1399 C CA . ARG B 1 82 ? -11.039 -3.371 18.484 1 30.78 82 ARG B CA 1
ATOM 1400 C C . ARG B 1 82 ? -9.961 -4.141 17.734 1 30.78 82 ARG B C 1
ATOM 1402 O O . ARG B 1 82 ? -9.836 -4.008 16.516 1 30.78 82 ARG B O 1
ATOM 1409 N N . VAL B 1 83 ? -8.984 -4.84 18.375 1 33.53 83 VAL B N 1
ATOM 1410 C CA . VAL B 1 83 ? -7.98 -5.879 18.203 1 33.53 83 VAL B CA 1
ATOM 1411 C C . VAL B 1 83 ? -8.359 -6.773 17.031 1 33.53 83 VAL B C 1
ATOM 1413 O O . VAL B 1 83 ? -7.555 -7.59 16.578 1 33.53 83 VAL B O 1
ATOM 1416 N N . SER B 1 84 ? -9.602 -6.762 16.812 1 36.19 84 SER B N 1
ATOM 1417 C CA . SER B 1 84 ? -10.008 -7.812 15.883 1 36.19 84 SER B CA 1
ATOM 1418 C C . SER B 1 84 ? -9.5 -7.523 14.477 1 36.19 84 SER B C 1
ATOM 1420 O O . SER B 1 84 ? -9.047 -8.43 13.773 1 36.19 84 SER B O 1
ATOM 1422 N N . SER B 1 85 ? -9.883 -6.402 13.992 1 35.94 85 SER B N 1
ATOM 1423 C CA . SER B 1 85 ? -9.43 -6.199 12.617 1 35.94 85 SER B CA 1
ATOM 1424 C C . SER B 1 85 ? -7.906 -6.121 12.547 1 35.94 85 SER B C 1
ATOM 1426 O O . SER B 1 85 ? -7.301 -6.543 11.562 1 35.94 85 SER B O 1
ATOM 1428 N N . LEU B 1 86 ? -7.289 -5.355 13.453 1 36.03 86 LEU B N 1
ATOM 1429 C CA . LEU B 1 86 ? -5.84 -5.461 13.57 1 36.03 86 LEU B CA 1
ATOM 1430 C C . LEU B 1 86 ? -5.426 -6.895 13.883 1 36.03 86 LEU B C 1
ATOM 1432 O O . LEU B 1 86 ? -4.312 -7.312 13.539 1 36.03 86 LEU B O 1
ATOM 1436 N N . ARG B 1 87 ? -6.191 -7.504 14.617 1 35.81 87 ARG B N 1
ATOM 1437 C CA . ARG B 1 87 ? -5.938 -8.914 14.883 1 35.81 87 ARG B CA 1
ATOM 1438 C C . ARG B 1 87 ? -5.836 -9.711 13.578 1 35.81 87 ARG B C 1
ATOM 1440 O O . ARG B 1 87 ? -5.008 -10.617 13.461 1 35.81 87 ARG B O 1
ATOM 1447 N N . ARG B 1 88 ? -6.75 -9.453 12.82 1 37.03 88 ARG B N 1
ATOM 1448 C CA . ARG B 1 88 ? -6.629 -10.125 11.531 1 37.03 88 ARG B CA 1
ATOM 1449 C C . ARG B 1 88 ? -5.391 -9.656 10.773 1 37.03 88 ARG B C 1
ATOM 1451 O O . ARG B 1 88 ? -4.75 -10.438 10.07 1 37.03 88 ARG B O 1
ATOM 1458 N N . LEU B 1 89 ? -5.168 -8.5 10.82 1 36.5 89 LEU B N 1
ATOM 1459 C CA . LEU B 1 89 ? -3.879 -8.023 10.328 1 36.5 89 LEU B CA 1
ATOM 1460 C C . LEU B 1 89 ? -2.76 -8.383 11.297 1 36.5 89 LEU B C 1
ATOM 1462 O O . LEU B 1 89 ? -1.646 -8.711 10.875 1 36.5 89 LEU B O 1
ATOM 1466 N N . GLU B 1 90 ? -3.037 -8.383 12.609 1 33.31 90 GLU B N 1
ATOM 1467 C CA . GLU B 1 90 ? -2.145 -8.773 13.695 1 33.31 90 GLU B CA 1
ATOM 1468 C C . GLU B 1 90 ? -1.979 -10.289 13.758 1 33.31 90 GLU B C 1
ATOM 1470 O O . GLU B 1 90 ? -1.079 -10.797 14.43 1 33.31 90 GLU B O 1
ATOM 1475 N N . GLY B 1 91 ? -2.932 -11.117 13.547 1 33.25 91 GLY B N 1
ATOM 1476 C CA . GLY B 1 91 ? -2.613 -12.531 13.656 1 33.25 91 GLY B CA 1
ATOM 1477 C C . GLY B 1 91 ? -1.262 -12.891 13.07 1 33.25 91 GLY B C 1
ATOM 1478 O O . GLY B 1 91 ? -0.654 -13.891 13.453 1 33.25 91 GLY B O 1
ATOM 1479 N N . VAL B 1 92 ? -0.803 -12.375 11.984 1 31.66 92 VAL B N 1
ATOM 1480 C CA . VAL B 1 92 ? 0.603 -12.641 11.695 1 31.66 92 VAL B CA 1
ATOM 1481 C C . VAL B 1 92 ? 1.482 -11.961 12.742 1 31.66 92 VAL B C 1
ATOM 1483 O O . VAL B 1 92 ? 2.467 -12.539 13.211 1 31.66 92 VAL B O 1
ATOM 1486 N N . PHE B 1 93 ? 1.17 -10.75 13.18 1 31.25 93 PHE B N 1
ATOM 1487 C CA . PHE B 1 93 ? 2.152 -10.094 14.031 1 31.25 93 PHE B CA 1
ATOM 1488 C C . PHE B 1 93 ? 1.912 -10.453 15.5 1 31.25 93 PHE B C 1
ATOM 1490 O O . PHE B 1 93 ? 2.859 -10.547 16.281 1 31.25 93 PHE B O 1
ATOM 1497 N N . PHE B 1 94 ? 0.731 -10.57 15.898 1 31.08 94 PHE B N 1
ATOM 1498 C CA . PHE B 1 94 ? 0.531 -10.688 17.344 1 31.08 94 PHE B CA 1
ATOM 1499 C C . PHE B 1 94 ? 0.925 -12.07 17.844 1 31.08 94 PHE B C 1
ATOM 1501 O O . PHE B 1 94 ? 0.683 -12.414 19 1 31.08 94 PHE B O 1
ATOM 1508 N N . LEU B 1 95 ? 1.456 -12.859 17.016 1 29.8 95 LEU B N 1
ATOM 1509 C CA . LEU B 1 95 ? 1.659 -14.047 17.844 1 29.8 95 LEU B CA 1
ATOM 1510 C C . LEU B 1 95 ? 2.402 -13.688 19.125 1 29.8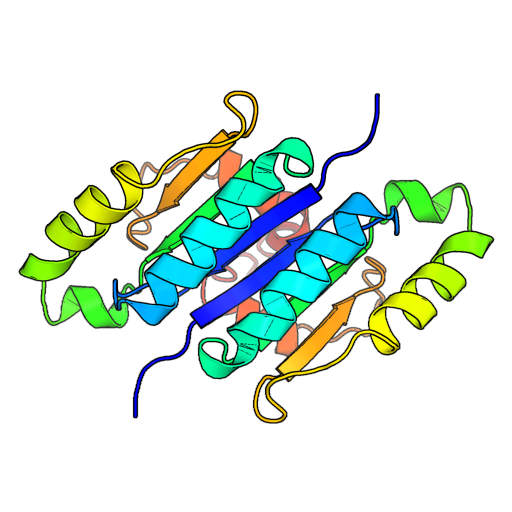 95 LEU B C 1
ATOM 1512 O O . LEU B 1 95 ? 2.148 -14.281 20.188 1 29.8 95 LEU B O 1
ATOM 1516 N N . GLY B 1 96 ? 3.547 -13.086 19.125 1 25.39 96 GLY B N 1
ATOM 1517 C CA . GLY B 1 96 ? 4.383 -13.305 20.297 1 25.39 96 GLY B CA 1
ATOM 1518 C C . GLY B 1 96 ? 3.928 -12.508 21.516 1 25.39 96 GLY B C 1
ATOM 1519 O O . GLY B 1 96 ? 4.598 -12.5 22.547 1 25.39 96 GLY B O 1
ATOM 1520 N N . VAL B 1 97 ? 3.082 -11.383 21.312 1 23.45 97 VAL B N 1
ATOM 1521 C CA . VAL B 1 97 ? 3.123 -10.633 22.562 1 23.45 97 VAL B CA 1
ATOM 1522 C C . VAL B 1 97 ? 2.301 -11.352 23.625 1 23.45 97 VAL B C 1
ATOM 1524 O O . VAL B 1 97 ? 1.932 -10.766 24.641 1 23.45 97 VAL B O 1
ATOM 1527 N N . ASN B 1 98 ? 2.035 -12.68 23.484 1 22.89 98 ASN B N 1
ATOM 1528 C CA . ASN B 1 98 ? 1.628 -13.156 24.812 1 22.89 98 ASN B CA 1
ATOM 1529 C C . ASN B 1 98 ? 2.816 -13.258 25.75 1 22.89 98 ASN B C 1
ATOM 1531 O O . ASN B 1 98 ? 3.902 -13.68 25.359 1 22.89 98 ASN B O 1
#

Sequence (196 aa):
MKQKIEAIVKKICGTEGELHVVKNLLKDATTLEKMVIICSLVKFLVGSGRQKEVHERLLMLPRESISCAVEISRGFITKEARVSSLRRLEGVFFLGVNMKQKIEAIVKKICGTEGELHVVKNLLKDATTLEKMVIICSLVKFLVGSGRQKEVHERLLMLPRESISCAVEISRGFITKEARVSSLRRLEGVFFLGVN

Secondary structure (DSSP, 8-state):
--PPEEEEEEEE---HHHHHHHHHHHHTGGGEEEEEEEE-HHHHHH-HHHHHHHHHHHHHS--S-TTSEEEEE-S---SSS-HHHHHHHHTTTTTS--/--PPEEEEEEEE---HHHHHHHHHHHHTGGGEEEEEEEE-HHHHHH-HHHHHHHHHHHHHS--S-TTSEEEEE-S---SSS-HHHHHHHHHHHGGGG-

Foldseek 3Di:
DDDAAEEEDEADQQDPVSLVVLLVVQLVQVRHQEYEYYHRPVNCVVPVPRLVVSVVSSVPRDHPDPNHHYHYHPNPPPPPPDCVVVVVVVVPPPPPPD/DDDAAEEEDEADQQDPVSLVVLLVVQLVQVRHQEYEYYHRPVNCVVVVVRLVVSVVSSVPRDHPDPNYHYHYHPNPPPPPPDCVVVVVVCVVPPPPPD

Organism: Quercus suber (NCBI:txid58331)

pLDDT: mean 77.1, std 25.95, range [22.89, 98.19]